Protein AF-A0A1M7RPM9-F1 (afdb_monomer_lite)

Structure (mmCIF, N/CA/C/O backbone):
data_AF-A0A1M7RPM9-F1
#
_entry.id   AF-A0A1M7RPM9-F1
#
loop_
_atom_site.group_PDB
_atom_site.id
_atom_site.type_symbol
_atom_site.label_atom_id
_atom_site.label_alt_id
_atom_site.label_comp_id
_atom_site.label_asym_id
_atom_site.label_entity_id
_atom_site.label_seq_id
_atom_site.pdbx_PDB_ins_code
_atom_site.Cartn_x
_atom_site.Cartn_y
_atom_site.Cartn_z
_atom_site.occupancy
_atom_site.B_iso_or_equiv
_atom_site.auth_seq_id
_atom_site.auth_comp_id
_atom_site.auth_asym_id
_atom_site.auth_atom_id
_atom_site.pdbx_PDB_model_num
ATOM 1 N N . MET A 1 1 ? -49.063 -13.759 -31.927 1.00 42.25 1 MET A N 1
ATOM 2 C CA . MET A 1 1 ? -47.905 -12.853 -31.794 1.00 42.25 1 MET A CA 1
ATOM 3 C C . MET A 1 1 ? -47.330 -13.078 -30.408 1.00 42.25 1 MET A C 1
ATOM 5 O O . MET A 1 1 ? -48.078 -12.960 -29.448 1.00 42.25 1 MET A O 1
ATOM 9 N N . ALA A 1 2 ? -46.091 -13.557 -30.322 1.00 38.72 2 ALA A N 1
ATOM 10 C CA . ALA A 1 2 ? -45.446 -13.922 -29.064 1.00 38.72 2 ALA A CA 1
ATOM 11 C C . ALA A 1 2 ? -44.760 -12.694 -28.452 1.00 38.72 2 ALA A C 1
ATOM 13 O O . ALA A 1 2 ? -44.023 -11.999 -29.149 1.00 38.72 2 ALA A O 1
ATOM 14 N N . SER A 1 3 ? -45.014 -12.438 -27.169 1.00 40.03 3 SER A N 1
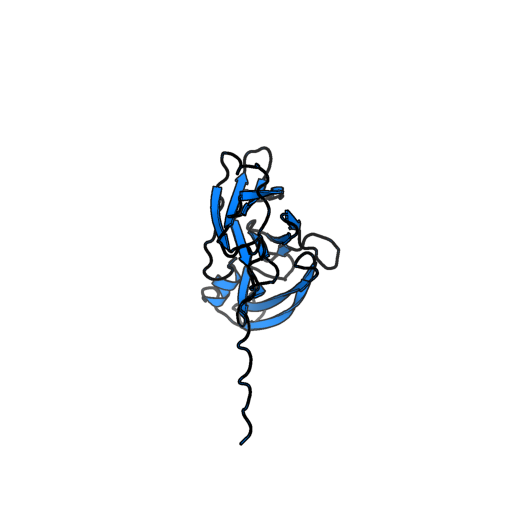ATOM 15 C CA . SER A 1 3 ? -44.344 -11.399 -26.388 1.00 40.03 3 SER A CA 1
ATOM 16 C C . SER A 1 3 ? -42.999 -11.922 -25.887 1.00 40.03 3 SER A C 1
ATOM 18 O O . SER A 1 3 ? -42.942 -12.894 -25.137 1.00 40.03 3 SER A O 1
ATOM 20 N N . THR A 1 4 ? -41.917 -11.279 -26.308 1.00 42.41 4 THR A N 1
ATOM 21 C CA . THR A 1 4 ? -40.554 -11.514 -25.821 1.00 42.41 4 THR A CA 1
ATOM 22 C C . THR A 1 4 ? -40.371 -10.859 -24.444 1.00 42.41 4 THR A C 1
ATOM 24 O O . THR A 1 4 ? -40.731 -9.689 -24.302 1.00 42.41 4 THR A O 1
ATOM 27 N N . PRO A 1 5 ? -39.789 -11.532 -23.434 1.00 44.50 5 PRO A N 1
ATOM 28 C CA . PRO A 1 5 ? -39.316 -10.861 -22.231 1.00 44.50 5 PRO A CA 1
ATOM 29 C C . PRO A 1 5 ? -37.908 -10.304 -22.490 1.00 44.50 5 PRO A C 1
ATOM 31 O O . PRO A 1 5 ? -36.977 -11.052 -22.792 1.00 44.50 5 PRO A O 1
ATOM 34 N N . THR A 1 6 ? -37.751 -8.983 -22.406 1.00 44.00 6 THR A N 1
ATOM 35 C CA . THR A 1 6 ? -36.445 -8.316 -22.501 1.00 44.00 6 THR A CA 1
ATOM 36 C C . THR A 1 6 ? -35.675 -8.506 -21.195 1.00 44.00 6 THR A C 1
ATOM 38 O O . THR A 1 6 ? -36.226 -8.340 -20.107 1.00 44.00 6 THR A O 1
ATOM 41 N N . GLY A 1 7 ? -34.415 -8.920 -21.339 1.00 34.78 7 GLY A N 1
ATOM 42 C CA . GLY A 1 7 ? -33.534 -9.405 -20.284 1.00 34.78 7 GLY A CA 1
ATOM 43 C C . GLY A 1 7 ? -33.215 -8.410 -19.169 1.00 34.78 7 GLY A C 1
ATOM 44 O O . GLY A 1 7 ? -33.216 -7.196 -19.358 1.00 34.78 7 GLY A O 1
ATOM 45 N N . GLY A 1 8 ? -32.915 -8.983 -18.002 1.00 34.44 8 GLY A N 1
ATOM 46 C CA . GLY A 1 8 ? -32.446 -8.272 -16.822 1.00 34.44 8 GLY A CA 1
ATOM 47 C C . GLY A 1 8 ? -31.082 -7.631 -17.057 1.00 34.44 8 GLY A C 1
ATOM 48 O O . GLY A 1 8 ? -30.098 -8.306 -17.360 1.00 34.44 8 GLY A O 1
ATOM 49 N N . GLU A 1 9 ? -31.053 -6.316 -16.895 1.00 40.31 9 GLU A N 1
ATOM 50 C CA . GLU A 1 9 ? -29.854 -5.496 -16.805 1.00 40.31 9 GLU A CA 1
ATOM 51 C C . GLU A 1 9 ? -29.066 -5.889 -15.544 1.00 40.31 9 GLU A C 1
ATOM 53 O O . GLU A 1 9 ? -29.638 -6.058 -14.464 1.00 40.31 9 GLU A O 1
ATOM 58 N N . GLY A 1 10 ? -27.757 -6.104 -15.692 1.00 35.25 10 GLY A N 1
ATOM 59 C CA . GLY A 1 10 ? -26.878 -6.573 -14.624 1.00 35.25 10 GLY A CA 1
ATOM 60 C C . GLY A 1 10 ? -26.923 -5.655 -13.404 1.00 35.25 10 GLY A C 1
ATOM 61 O O . GLY A 1 10 ? -26.500 -4.502 -13.472 1.00 35.25 10 GLY A O 1
ATOM 62 N N . GLY A 1 11 ? -27.419 -6.186 -12.285 1.00 30.84 11 GLY A N 1
ATOM 63 C CA . GLY A 1 11 ? -27.447 -5.481 -11.009 1.00 30.84 11 GLY A CA 1
ATOM 64 C C . GLY A 1 11 ? -26.049 -5.012 -10.614 1.00 30.84 11 GLY A C 1
ATOM 65 O O . GLY A 1 11 ? -25.089 -5.786 -10.633 1.00 30.84 11 GLY A O 1
ATOM 66 N N . GLN A 1 12 ? -25.935 -3.731 -10.265 1.00 44.12 12 GLN A N 1
ATOM 67 C CA . GLN A 1 12 ? -24.720 -3.185 -9.670 1.00 44.12 12 GLN A CA 1
ATOM 68 C C . GLN A 1 12 ? -24.359 -4.009 -8.418 1.00 44.12 12 GLN A C 1
ATOM 70 O O . GLN A 1 12 ? -25.263 -4.354 -7.652 1.00 44.12 12 GLN A O 1
ATOM 75 N N . PRO A 1 13 ? -23.071 -4.327 -8.186 1.00 44.31 13 PRO A N 1
ATOM 76 C CA . PRO A 1 13 ? -22.643 -5.006 -6.968 1.00 44.31 13 PRO A CA 1
ATOM 77 C C . PRO A 1 13 ? -23.164 -4.246 -5.744 1.00 44.31 13 PRO A C 1
ATOM 79 O O . PRO A 1 13 ? -22.891 -3.052 -5.607 1.00 44.31 13 PRO A O 1
ATOM 82 N N . GLN A 1 14 ? -23.952 -4.909 -4.894 1.00 45.78 14 GLN A N 1
ATOM 83 C CA . GLN A 1 14 ? -24.480 -4.290 -3.680 1.00 45.78 14 GLN A CA 1
ATOM 84 C C . GLN A 1 14 ? -23.326 -3.908 -2.750 1.00 45.78 14 GLN A C 1
ATOM 86 O O . GLN A 1 14 ? -22.407 -4.702 -2.539 1.00 45.78 14 GLN A O 1
ATOM 91 N N . ALA A 1 15 ? -23.401 -2.700 -2.189 1.00 58.31 15 ALA A N 1
ATOM 92 C CA . ALA A 1 15 ? -22.598 -2.331 -1.033 1.00 58.31 15 ALA A CA 1
ATOM 93 C C . ALA A 1 15 ? -22.843 -3.360 0.084 1.00 58.31 15 ALA A C 1
ATOM 95 O O . ALA A 1 15 ? -23.986 -3.752 0.338 1.00 58.31 15 ALA A O 1
ATOM 96 N N . GLY A 1 16 ? -21.768 -3.827 0.712 1.00 65.56 16 GLY A N 1
ATOM 97 C CA . GLY A 1 16 ? -21.853 -4.576 1.955 1.00 65.56 16 GLY A CA 1
ATOM 98 C C . GLY A 1 16 ? -22.374 -3.686 3.086 1.00 65.56 16 GLY A C 1
ATOM 99 O O . GLY A 1 16 ? -22.476 -2.470 2.957 1.00 65.56 16 GLY A O 1
ATOM 100 N N . ASN A 1 17 ? -22.674 -4.287 4.236 1.00 81.44 17 ASN A N 1
ATOM 101 C CA . ASN A 1 17 ? -23.121 -3.537 5.418 1.00 81.44 17 ASN A CA 1
ATOM 102 C C . ASN A 1 17 ? -21.988 -2.740 6.105 1.00 81.44 17 ASN A C 1
ATOM 104 O O . ASN A 1 17 ? -22.220 -2.150 7.161 1.00 81.44 17 ASN A O 1
ATOM 108 N N . GLY A 1 18 ? -20.776 -2.755 5.542 1.00 88.88 18 GLY A N 1
ATOM 109 C CA . GLY A 1 18 ? -19.574 -2.219 6.167 1.00 88.88 18 GLY A CA 1
ATOM 110 C C . GLY A 1 18 ? -19.189 -2.939 7.459 1.00 88.88 18 GLY A C 1
ATOM 111 O O . GLY A 1 18 ? -19.783 -3.941 7.873 1.00 88.88 18 GLY A O 1
ATOM 112 N N . CYS A 1 19 ? -18.177 -2.400 8.123 1.00 94.75 19 CYS A N 1
ATOM 113 C CA . CYS A 1 19 ? -17.716 -2.863 9.420 1.00 94.75 19 CYS A CA 1
ATOM 114 C C . CYS A 1 19 ? -18.501 -2.195 10.555 1.00 94.75 19 CYS A C 1
ATOM 116 O O . CYS A 1 19 ? -18.559 -0.970 10.604 1.00 94.75 19 CYS A O 1
ATOM 118 N N . PRO A 1 20 ? -19.077 -2.932 11.521 1.00 94.75 20 PRO A N 1
ATOM 119 C CA . PRO A 1 20 ? -19.794 -2.310 12.631 1.00 94.75 20 PRO A CA 1
ATOM 120 C C . PRO A 1 20 ? -18.894 -1.391 13.467 1.00 94.75 20 PRO A C 1
ATOM 122 O O . PRO A 1 20 ? -17.761 -1.753 13.799 1.00 94.75 20 PRO A O 1
ATOM 125 N N . ALA A 1 21 ? -19.415 -0.226 13.861 1.00 95.88 21 ALA A N 1
ATOM 126 C CA . ALA A 1 21 ? -18.710 0.684 14.757 1.00 95.88 21 ALA A CA 1
ATOM 127 C C . ALA A 1 21 ? -18.291 -0.027 16.053 1.00 95.88 21 ALA A C 1
ATOM 129 O O . ALA A 1 21 ? -19.083 -0.734 16.675 1.00 95.88 21 ALA A O 1
ATOM 130 N N . ASN A 1 22 ? -17.048 0.193 16.484 1.00 95.75 22 ASN A N 1
ATOM 131 C CA . ASN A 1 22 ? -16.459 -0.516 17.626 1.00 95.75 22 ASN A CA 1
ATOM 132 C C . ASN A 1 22 ? -16.014 0.412 18.770 1.00 95.75 22 ASN A C 1
ATOM 134 O O . ASN A 1 22 ? -15.345 -0.030 19.701 1.00 95.75 22 ASN A O 1
ATOM 138 N N . GLY A 1 23 ? -16.343 1.706 18.696 1.00 95.19 23 GLY A N 1
ATOM 139 C CA . GLY A 1 23 ? -15.997 2.711 19.710 1.00 95.19 23 GLY A CA 1
ATOM 140 C C . GLY A 1 23 ? -14.507 3.076 19.783 1.00 95.19 23 GLY A C 1
ATOM 141 O O . GLY A 1 23 ? -14.136 3.984 20.531 1.00 95.19 23 GLY A O 1
ATOM 142 N N . VAL A 1 24 ? -13.646 2.418 19.000 1.00 97.19 24 VAL A N 1
ATOM 143 C CA . VAL A 1 24 ? -12.214 2.717 18.938 1.00 97.19 24 VAL A CA 1
ATOM 144 C C . VAL A 1 24 ? -12.007 3.983 18.111 1.00 97.19 24 VAL A C 1
ATOM 146 O O . VAL A 1 24 ? -12.467 4.089 16.975 1.00 97.19 24 VAL A O 1
ATOM 149 N N . LYS A 1 25 ? -11.291 4.954 18.681 1.00 96.50 25 LYS A N 1
ATOM 150 C CA . LYS A 1 25 ? -10.944 6.212 18.010 1.00 96.50 25 LYS A CA 1
ATOM 151 C C . LYS A 1 25 ? -9.577 6.115 17.338 1.00 96.50 25 LYS A C 1
ATOM 153 O O .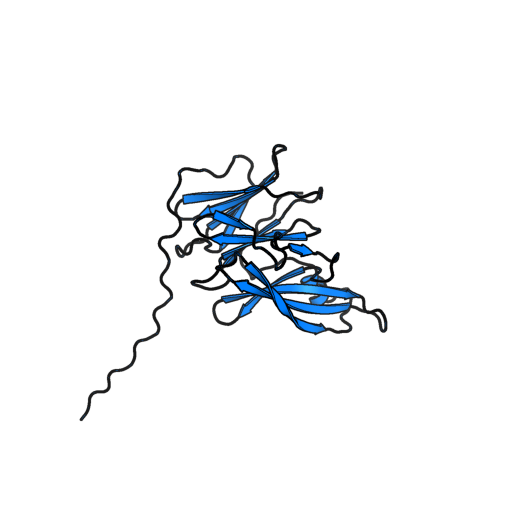 LYS A 1 25 ? -8.711 5.358 17.782 1.00 96.50 25 LYS A O 1
ATOM 158 N N . ILE A 1 26 ? -9.363 6.941 16.314 1.00 96.12 26 ILE A N 1
ATOM 159 C CA . ILE A 1 26 ? -8.022 7.189 15.777 1.00 96.12 26 ILE A CA 1
ATOM 160 C C . ILE A 1 26 ? -7.136 7.713 16.923 1.00 96.12 26 ILE A C 1
ATOM 162 O O . ILE A 1 26 ? -7.543 8.658 17.608 1.00 96.12 26 ILE A O 1
ATOM 166 N N . PRO A 1 27 ? -5.951 7.122 17.166 1.00 95.00 27 PRO A N 1
ATOM 167 C CA . PRO A 1 27 ? -5.051 7.589 18.214 1.00 95.00 27 PRO A CA 1
ATOM 168 C C . PRO A 1 27 ? -4.637 9.052 18.019 1.00 95.00 27 PRO A C 1
ATOM 170 O O . PRO A 1 27 ? -4.380 9.493 16.897 1.00 95.00 27 PRO A O 1
ATOM 173 N N . ALA A 1 28 ? -4.504 9.792 19.121 1.00 93.69 28 ALA A N 1
ATOM 174 C CA . ALA A 1 28 ? -3.961 11.145 19.082 1.00 93.69 28 ALA A CA 1
ATOM 175 C C . ALA A 1 28 ? -2.548 11.150 18.467 1.00 93.69 28 ALA A C 1
ATOM 177 O O . ALA A 1 28 ? -1.738 10.261 18.733 1.00 93.69 28 ALA A O 1
ATOM 178 N N . GLY A 1 29 ? -2.265 12.149 17.627 1.00 91.62 29 GLY A N 1
ATOM 179 C CA . GLY A 1 29 ? -0.992 12.264 16.908 1.00 91.62 29 GLY A CA 1
ATOM 180 C C . GLY A 1 29 ? -0.881 11.402 15.645 1.00 91.62 29 GLY A C 1
ATOM 181 O O . GLY A 1 29 ? 0.115 11.517 14.932 1.00 91.62 29 GLY A O 1
ATOM 182 N N . ALA A 1 30 ? -1.882 10.574 15.325 1.00 94.44 30 ALA A N 1
ATOM 183 C CA . ALA A 1 30 ? -1.916 9.879 14.045 1.00 94.44 30 ALA A CA 1
ATOM 184 C C . ALA A 1 30 ? -2.169 10.871 12.902 1.00 94.44 30 ALA A C 1
ATOM 186 O O . ALA A 1 30 ? -3.026 11.753 12.990 1.00 94.44 30 ALA A O 1
ATOM 187 N N . ARG A 1 31 ? -1.442 10.700 11.799 1.00 92.19 31 ARG A N 1
ATOM 188 C CA . ARG A 1 31 ? -1.712 11.422 10.553 1.00 92.19 31 ARG A CA 1
ATOM 189 C C . ARG A 1 31 ? -2.746 10.662 9.766 1.00 92.19 31 ARG A C 1
ATOM 191 O O . ARG A 1 31 ? -2.630 9.447 9.640 1.00 92.19 31 ARG A O 1
ATOM 198 N N . THR A 1 32 ? -3.719 11.375 9.228 1.00 94.44 32 THR A N 1
ATOM 199 C CA . THR A 1 32 ? -4.867 10.790 8.547 1.00 94.44 32 THR A CA 1
ATOM 200 C C . THR A 1 32 ? -4.934 11.257 7.103 1.00 94.44 32 THR A C 1
ATOM 202 O O . THR A 1 32 ? -4.372 12.285 6.721 1.00 94.44 32 THR A O 1
ATOM 205 N N . GLY A 1 33 ? -5.679 10.516 6.300 1.00 91.19 33 GLY A N 1
ATOM 206 C CA . GLY A 1 33 ? -6.236 11.026 5.062 1.00 91.19 33 GLY A CA 1
ATOM 207 C C . GLY A 1 33 ? -7.242 10.051 4.473 1.00 91.19 33 GLY A C 1
ATOM 208 O O . GLY A 1 33 ? -7.418 8.933 4.960 1.00 91.19 33 GLY A O 1
ATOM 209 N N . LYS A 1 34 ? -7.949 10.516 3.446 1.00 91.25 34 LYS A N 1
ATOM 210 C CA . LYS A 1 34 ? -8.979 9.719 2.782 1.00 91.25 34 LYS A CA 1
ATOM 211 C C . LYS A 1 34 ? -8.340 8.564 2.015 1.00 91.25 34 LYS A C 1
ATOM 213 O O . LYS A 1 34 ? -7.251 8.713 1.469 1.00 91.25 34 LYS A O 1
ATOM 218 N N . THR A 1 35 ? -9.044 7.447 1.949 1.00 91.06 35 THR A N 1
ATOM 219 C CA . THR A 1 35 ? -8.680 6.261 1.170 1.00 91.06 35 THR A CA 1
ATOM 220 C C . THR A 1 35 ? -9.911 5.753 0.409 1.00 91.06 35 THR A C 1
ATOM 222 O O . THR A 1 35 ? -10.993 6.326 0.524 1.00 91.06 35 THR A O 1
ATOM 225 N N . ALA A 1 36 ? -9.752 4.715 -0.413 1.00 90.81 36 ALA A N 1
ATOM 226 C CA . ALA A 1 36 ? -10.880 3.991 -0.993 1.00 90.81 36 ALA A CA 1
ATOM 227 C C . ALA A 1 36 ? -11.833 3.442 0.091 1.00 90.81 36 ALA A C 1
ATOM 229 O O . ALA A 1 36 ? -11.490 3.401 1.266 1.00 90.81 36 ALA A O 1
ATOM 230 N N . ASP A 1 37 ? -13.017 3.017 -0.333 1.00 91.62 37 ASP A N 1
ATOM 231 C CA . ASP A 1 37 ? -13.946 2.197 0.452 1.00 91.62 37 ASP A CA 1
ATOM 232 C C . ASP A 1 37 ? -13.328 0.802 0.677 1.00 91.62 37 ASP A C 1
ATOM 234 O O . ASP A 1 37 ? -13.214 0.028 -0.282 1.00 91.62 37 ASP A O 1
ATOM 238 N N . LEU A 1 38 ? -12.840 0.526 1.891 1.00 92.56 38 LEU A N 1
ATOM 239 C CA . LEU A 1 38 ? -12.115 -0.696 2.251 1.00 92.56 38 LEU A CA 1
ATOM 240 C C . LEU A 1 38 ? -12.995 -1.728 2.969 1.00 92.56 38 LEU A C 1
ATOM 242 O O . LEU A 1 38 ? -12.575 -2.880 3.067 1.00 92.56 38 LEU A O 1
ATOM 246 N N . ASP A 1 39 ? -14.179 -1.353 3.457 1.00 92.06 39 ASP A N 1
ATOM 247 C CA . ASP A 1 39 ? -15.134 -2.267 4.102 1.00 92.06 39 ASP A CA 1
ATOM 248 C C . ASP A 1 39 ? -16.405 -2.543 3.280 1.00 92.06 39 ASP A C 1
ATOM 250 O O . ASP A 1 39 ? -17.272 -3.312 3.703 1.00 92.06 39 ASP A O 1
ATOM 254 N N . LEU A 1 40 ? -16.448 -2.007 2.061 1.00 89.25 40 LEU A N 1
ATOM 255 C CA . LEU A 1 40 ? -17.485 -2.202 1.055 1.00 89.25 40 LEU A CA 1
ATOM 256 C C . LEU A 1 40 ? -18.823 -1.534 1.398 1.00 89.25 40 LEU A C 1
ATOM 258 O O . LEU A 1 40 ? -19.826 -1.900 0.788 1.00 89.25 40 LEU A O 1
ATOM 262 N N . ASP A 1 41 ? -18.866 -0.549 2.301 1.00 91.06 41 ASP A N 1
ATOM 263 C CA . ASP A 1 41 ? -20.088 0.209 2.626 1.00 91.06 41 ASP A CA 1
ATOM 264 C C . ASP A 1 41 ? -20.481 1.248 1.548 1.00 91.06 41 ASP A C 1
ATOM 266 O O . ASP A 1 41 ? -21.525 1.903 1.630 1.00 91.06 41 ASP A O 1
ATOM 270 N N . GLY A 1 42 ? -19.655 1.392 0.507 1.00 90.06 42 GLY A N 1
ATOM 271 C CA . GLY A 1 42 ? -19.855 2.330 -0.594 1.00 90.06 42 GLY A CA 1
ATOM 272 C C . GLY A 1 42 ? -19.346 3.746 -0.316 1.00 90.06 42 GLY A C 1
ATOM 273 O O . GLY A 1 42 ? -19.534 4.630 -1.160 1.00 90.06 42 GLY A O 1
ATOM 274 N N . ARG A 1 43 ? -18.694 3.994 0.824 1.00 91.81 43 ARG A N 1
ATOM 275 C CA . ARG A 1 43 ? -18.167 5.299 1.228 1.00 91.81 43 ARG A CA 1
ATOM 276 C C . ARG A 1 43 ? -16.645 5.249 1.413 1.00 91.81 43 ARG A C 1
ATOM 278 O O . ARG A 1 43 ? -16.091 4.250 1.839 1.00 91.81 43 ARG A O 1
ATOM 285 N N . PRO A 1 44 ? -15.924 6.334 1.080 1.00 91.75 44 PRO A N 1
ATOM 286 C CA . PRO A 1 44 ? -14.485 6.399 1.322 1.00 91.75 44 PRO A CA 1
ATOM 287 C C . PRO A 1 44 ? -14.141 6.322 2.814 1.00 91.75 44 PRO A C 1
ATOM 289 O O . PRO A 1 44 ? -14.710 7.070 3.614 1.00 91.75 44 PRO A O 1
ATOM 292 N N . ASP A 1 45 ? -13.131 5.523 3.154 1.00 94.94 45 ASP A N 1
ATOM 293 C CA . ASP A 1 45 ? -12.637 5.399 4.524 1.00 94.94 45 ASP A CA 1
ATOM 294 C C . ASP A 1 45 ? -11.521 6.404 4.843 1.00 94.94 45 ASP A C 1
ATOM 296 O O . ASP A 1 45 ? -11.060 7.190 4.005 1.00 94.94 45 ASP A O 1
ATOM 300 N N . THR A 1 46 ? -11.045 6.363 6.087 1.00 96.00 46 THR A N 1
ATOM 301 C CA . THR A 1 46 ? -9.853 7.083 6.541 1.00 96.00 46 THR A CA 1
ATOM 302 C C . THR A 1 46 ? -8.717 6.104 6.811 1.00 96.00 46 THR A C 1
ATOM 304 O O . THR A 1 46 ? -8.856 5.202 7.629 1.00 96.00 46 THR A O 1
ATOM 307 N N . ILE A 1 47 ? -7.558 6.310 6.187 1.00 96.56 47 ILE A N 1
ATOM 308 C CA . ILE A 1 47 ? -6.318 5.599 6.521 1.00 96.56 47 ILE A CA 1
ATOM 309 C C . ILE A 1 47 ? -5.424 6.508 7.361 1.00 96.56 47 ILE A C 1
ATOM 311 O O . ILE A 1 47 ? -5.423 7.731 7.193 1.00 96.56 47 ILE A O 1
ATOM 315 N N . TRP A 1 48 ? -4.664 5.923 8.282 1.00 96.62 48 TRP A N 1
ATOM 316 C CA . TRP A 1 48 ? -3.796 6.682 9.166 1.00 96.62 48 TRP A CA 1
ATOM 317 C C . TRP A 1 48 ? -2.496 5.968 9.522 1.00 96.62 48 TRP A C 1
ATOM 319 O O . TRP A 1 48 ? -2.404 4.739 9.532 1.00 96.62 48 TRP A O 1
ATOM 329 N N . LEU A 1 49 ? -1.483 6.775 9.832 1.00 95.25 49 LEU A N 1
ATOM 330 C CA . LEU A 1 49 ? -0.175 6.343 10.308 1.00 95.25 49 LEU A CA 1
ATOM 331 C C . LEU A 1 49 ? 0.122 6.999 11.653 1.00 95.25 49 LEU A C 1
ATOM 333 O O . LEU A 1 49 ? -0.060 8.205 11.821 1.00 95.25 49 LEU A O 1
ATOM 337 N N . LEU A 1 50 ? 0.611 6.205 12.597 1.00 93.56 50 LEU A N 1
ATOM 338 C CA . LEU A 1 50 ? 1.079 6.667 13.896 1.00 93.56 50 LEU A CA 1
ATOM 339 C C . LEU A 1 50 ? 2.538 6.257 14.074 1.00 93.56 50 LEU A C 1
ATOM 341 O O . LEU A 1 50 ? 2.868 5.080 13.931 1.00 93.56 50 LEU A O 1
ATOM 345 N N . ASP A 1 51 ? 3.376 7.222 14.433 1.00 90.00 51 ASP A N 1
ATOM 346 C CA . ASP A 1 51 ? 4.733 7.009 14.929 1.00 90.00 51 ASP A CA 1
ATOM 347 C C . ASP A 1 51 ? 4.877 7.832 16.214 1.00 90.00 51 ASP A C 1
ATOM 349 O O . ASP A 1 51 ? 4.809 9.059 16.173 1.00 90.00 51 ASP A O 1
ATOM 353 N N . ASN A 1 52 ? 4.949 7.165 17.367 1.00 82.75 52 ASN A N 1
ATOM 354 C CA . ASN A 1 52 ? 4.898 7.828 18.675 1.00 82.75 52 ASN A CA 1
ATOM 355 C C . ASN A 1 52 ? 5.929 7.283 19.678 1.00 82.75 52 ASN A C 1
ATOM 357 O O . ASN A 1 52 ? 5.677 7.274 20.882 1.00 82.75 52 ASN A O 1
ATOM 361 N N . GLY A 1 53 ? 7.063 6.763 19.197 1.00 75.38 53 GLY A N 1
ATOM 362 C CA . GLY A 1 53 ? 8.136 6.201 20.034 1.00 75.38 53 GLY A CA 1
ATOM 363 C C . GLY A 1 53 ? 7.803 4.852 20.692 1.00 75.38 53 GLY A C 1
ATOM 364 O O . GLY A 1 53 ? 8.688 4.016 20.840 1.00 75.38 53 GLY A O 1
ATOM 365 N N . SER A 1 54 ? 6.529 4.585 21.007 1.00 74.81 54 SER A N 1
ATOM 366 C CA . SER A 1 54 ? 6.045 3.278 21.486 1.00 74.81 54 SER A CA 1
ATOM 367 C C . SER A 1 54 ? 5.897 2.239 20.366 1.00 74.81 54 SER A C 1
ATOM 369 O O . SER A 1 54 ? 5.767 1.042 20.619 1.00 74.81 54 SER A O 1
ATOM 371 N N . GLY A 1 55 ? 5.926 2.695 19.114 1.00 83.19 55 GLY A N 1
ATOM 372 C CA . GLY A 1 55 ? 5.883 1.857 17.928 1.00 83.19 55 GLY A CA 1
ATOM 373 C C . GLY A 1 55 ? 5.282 2.585 16.733 1.00 83.19 55 GLY A C 1
ATOM 374 O O . GLY A 1 55 ? 4.772 3.700 16.839 1.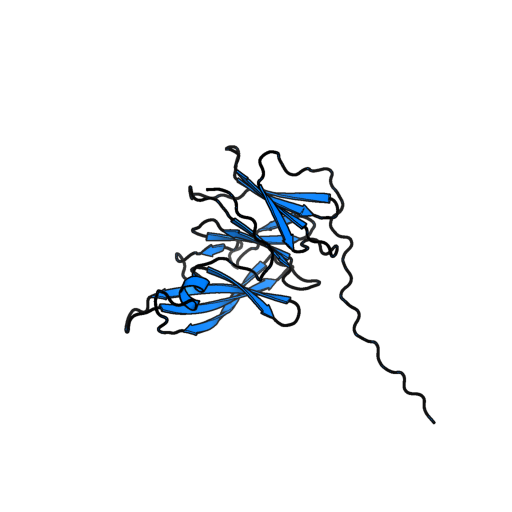00 83.19 55 GLY A O 1
ATOM 375 N N . ARG A 1 56 ? 5.328 1.911 15.584 1.00 91.88 56 ARG A N 1
ATOM 376 C CA . ARG A 1 56 ? 4.757 2.391 14.327 1.00 91.88 56 ARG A CA 1
ATOM 377 C C . ARG A 1 56 ? 3.511 1.587 13.982 1.00 91.88 56 ARG A C 1
ATOM 379 O O . ARG A 1 56 ? 3.538 0.355 14.040 1.00 91.88 56 ARG A O 1
ATOM 386 N N . ARG A 1 57 ? 2.411 2.267 13.654 1.00 95.38 57 ARG A N 1
ATOM 387 C CA . ARG A 1 57 ? 1.122 1.638 13.325 1.00 95.38 57 ARG A CA 1
ATOM 388 C C . ARG A 1 57 ? 0.537 2.203 12.047 1.00 95.38 57 ARG A C 1
ATOM 390 O O . ARG A 1 57 ? 0.576 3.408 11.826 1.00 95.38 57 ARG A O 1
ATOM 397 N N . VAL A 1 58 ? -0.048 1.316 11.255 1.00 97.00 58 VAL A N 1
ATOM 398 C CA . VAL A 1 58 ? -0.979 1.664 10.182 1.00 97.00 58 VAL A CA 1
ATOM 399 C C . VAL A 1 58 ? -2.376 1.287 10.642 1.00 97.00 58 VAL A C 1
ATOM 401 O O . VAL A 1 58 ? -2.559 0.245 11.281 1.00 97.00 58 VAL A O 1
ATOM 404 N N . GLY A 1 59 ? -3.360 2.120 10.346 1.00 97.50 59 GLY A N 1
ATOM 405 C CA . GLY A 1 59 ? -4.742 1.809 10.654 1.00 97.50 59 GLY A CA 1
ATOM 406 C C . GLY A 1 59 ? -5.724 2.386 9.663 1.00 97.50 59 GLY A C 1
ATOM 407 O O . GLY A 1 59 ? -5.386 3.220 8.826 1.00 97.50 59 GLY A O 1
ATOM 408 N N . VAL A 1 60 ? -6.943 1.882 9.778 1.00 97.75 60 VAL A N 1
ATOM 409 C CA . VAL A 1 60 ? -8.105 2.281 9.000 1.00 97.75 60 VAL A CA 1
ATOM 410 C C . VAL A 1 60 ? -9.216 2.610 9.987 1.00 97.75 60 VAL A C 1
ATOM 412 O O . VAL A 1 60 ? -9.376 1.926 11.002 1.00 97.75 60 VAL A O 1
ATOM 415 N N . THR A 1 61 ? -9.946 3.676 9.698 1.00 97.81 61 THR A N 1
ATOM 416 C CA . THR A 1 61 ? -11.225 4.003 10.317 1.00 97.81 61 THR A CA 1
ATOM 417 C C . THR A 1 61 ? -12.259 4.069 9.212 1.00 97.81 61 THR A C 1
ATOM 419 O O . THR A 1 61 ? -12.140 4.913 8.320 1.00 97.81 61 THR A O 1
ATOM 422 N N . THR A 1 62 ? -13.229 3.163 9.258 1.00 96.88 62 THR A N 1
ATOM 423 C CA . THR A 1 62 ? -14.251 3.059 8.223 1.00 96.88 62 THR A CA 1
ATOM 424 C C . THR A 1 62 ? -15.290 4.162 8.354 1.00 96.88 62 THR A C 1
ATOM 426 O O . THR A 1 62 ? -15.469 4.734 9.437 1.00 96.88 62 THR A O 1
ATOM 429 N N . ALA A 1 63 ? -15.991 4.475 7.267 1.00 95.50 63 ALA A N 1
ATOM 430 C CA . ALA A 1 63 ? -17.065 5.467 7.277 1.00 95.50 63 ALA A CA 1
ATOM 431 C C . ALA A 1 63 ? -18.226 5.079 8.215 1.00 95.50 63 ALA A C 1
ATOM 433 O O . ALA A 1 63 ? -18.875 5.954 8.798 1.00 95.50 63 ALA A O 1
ATOM 434 N N . THR A 1 64 ? -18.440 3.780 8.427 1.00 95.00 64 THR A N 1
ATOM 435 C CA . THR A 1 64 ? -19.364 3.221 9.425 1.00 95.00 64 THR A CA 1
ATOM 436 C C . THR A 1 64 ? -18.883 3.368 10.875 1.00 95.00 64 THR A C 1
ATOM 438 O O . THR A 1 64 ? -19.675 3.188 11.800 1.00 95.00 64 THR A O 1
ATOM 441 N N . GLY A 1 65 ? -17.612 3.721 11.105 1.00 95.06 65 GLY A N 1
ATOM 442 C CA . GLY A 1 65 ? -17.052 4.028 12.424 1.00 95.06 65 GLY A CA 1
ATOM 443 C C . GLY A 1 65 ? -16.261 2.900 13.092 1.00 95.06 65 GLY A C 1
ATOM 444 O O . GLY A 1 65 ? -15.980 2.990 14.291 1.00 95.06 65 GLY A O 1
ATOM 445 N N . ALA A 1 66 ? -15.891 1.837 12.373 1.00 97.62 66 ALA A N 1
ATOM 446 C CA . ALA A 1 66 ? -14.979 0.825 12.899 1.00 97.62 66 ALA A CA 1
ATOM 447 C C . ALA A 1 66 ? -13.528 1.301 12.762 1.00 97.62 66 ALA A C 1
ATOM 449 O O . ALA A 1 66 ? -13.114 1.714 11.685 1.00 97.62 66 ALA A O 1
ATOM 450 N N . THR A 1 67 ? -12.724 1.207 13.824 1.00 98.25 67 THR A N 1
ATOM 451 C CA . THR A 1 67 ? -11.278 1.484 13.742 1.00 98.25 67 THR A CA 1
ATOM 452 C C . THR A 1 67 ? -10.466 0.234 14.050 1.00 98.25 67 THR A C 1
ATOM 454 O O . THR A 1 67 ? -10.642 -0.387 15.100 1.00 98.25 67 THR A O 1
ATOM 457 N N . PHE A 1 68 ? -9.522 -0.106 13.175 1.00 97.94 68 PHE A N 1
ATOM 458 C CA . PHE A 1 68 ? -8.588 -1.218 13.357 1.00 97.94 68 PHE A CA 1
ATOM 459 C C . PHE A 1 68 ? -7.189 -0.854 12.853 1.00 97.94 68 PHE A C 1
ATOM 461 O O . PHE A 1 68 ? -7.000 0.043 12.036 1.00 97.94 68 PHE A O 1
ATOM 468 N N . SER A 1 69 ? -6.162 -1.508 13.398 1.00 97.56 69 SER A N 1
ATOM 469 C CA . SER A 1 69 ? -4.768 -1.186 13.072 1.00 97.56 69 SER A CA 1
ATOM 470 C C . SER A 1 69 ? -3.809 -2.348 13.291 1.00 97.56 69 SER A C 1
ATOM 472 O O . SER A 1 69 ? -4.103 -3.314 14.002 1.00 97.56 69 SER A O 1
ATOM 474 N N . ARG A 1 70 ? -2.622 -2.228 12.695 1.00 96.88 70 ARG A N 1
ATOM 475 C CA . ARG A 1 70 ? -1.500 -3.146 12.877 1.00 96.88 70 ARG A CA 1
ATOM 476 C C . ARG A 1 70 ? -0.220 -2.394 13.170 1.00 96.88 70 ARG A C 1
ATOM 478 O O . ARG A 1 70 ? 0.041 -1.333 12.610 1.00 96.88 70 ARG A O 1
ATOM 485 N N . ILE A 1 71 ? 0.581 -2.988 14.047 1.00 94.88 71 ILE A N 1
ATOM 486 C CA . ILE A 1 71 ? 1.968 -2.585 14.248 1.00 94.88 71 ILE A CA 1
ATOM 487 C C . ILE A 1 71 ? 2.769 -3.070 13.040 1.00 94.88 71 ILE A C 1
ATOM 489 O O . ILE A 1 71 ? 2.581 -4.199 12.582 1.00 94.88 71 ILE A O 1
ATOM 493 N N . TYR A 1 72 ? 3.676 -2.233 12.552 1.00 92.31 72 TYR A N 1
ATOM 494 C CA . TYR A 1 72 ? 4.675 -2.620 11.565 1.00 92.31 72 TYR A CA 1
ATOM 495 C C . TYR A 1 72 ? 6.071 -2.227 12.042 1.00 92.31 72 TYR A C 1
ATOM 497 O O . TYR A 1 72 ? 6.249 -1.304 12.837 1.00 92.31 72 TYR A O 1
ATOM 505 N N . ARG A 1 73 ? 7.086 -2.941 11.551 1.00 87.50 73 ARG A N 1
ATOM 506 C CA . ARG A 1 73 ? 8.489 -2.597 11.792 1.00 87.50 73 ARG A CA 1
ATOM 507 C C . ARG A 1 73 ? 9.012 -1.834 10.589 1.00 87.50 73 ARG A C 1
ATOM 509 O O . ARG A 1 73 ? 8.956 -2.340 9.475 1.00 87.50 73 ARG A O 1
ATOM 516 N N . ASN A 1 74 ? 9.540 -0.641 10.823 1.00 81.50 74 ASN A N 1
ATOM 517 C CA . ASN A 1 74 ? 10.270 0.111 9.814 1.00 81.50 74 ASN A CA 1
ATOM 518 C C . ASN A 1 74 ? 11.663 0.428 10.366 1.00 81.50 74 ASN A C 1
ATOM 520 O O . ASN A 1 74 ? 11.754 1.258 11.270 1.00 81.50 74 ASN A O 1
ATOM 524 N N . PRO A 1 75 ? 12.723 -0.234 9.873 1.00 75.00 75 PRO A N 1
ATOM 525 C CA . PRO A 1 75 ? 14.091 0.039 10.302 1.00 75.00 75 PRO A CA 1
ATOM 526 C C . PRO A 1 75 ? 14.651 1.335 9.693 1.00 75.00 75 PRO A C 1
ATOM 528 O O . PRO A 1 75 ? 15.730 1.769 10.080 1.00 75.00 75 PRO A O 1
ATOM 531 N N . SER A 1 76 ? 13.954 1.943 8.726 1.00 79.00 76 SER A N 1
ATOM 532 C CA . SER A 1 76 ? 14.374 3.188 8.089 1.00 79.00 76 SER A CA 1
ATOM 533 C C . SER A 1 76 ? 14.040 4.398 8.970 1.00 79.00 76 SER A C 1
ATOM 535 O O . SER A 1 76 ? 12.947 4.441 9.551 1.00 79.00 76 SER A O 1
ATOM 537 N N . PRO A 1 77 ? 14.922 5.413 9.039 1.00 76.75 77 PRO A N 1
ATOM 538 C CA . PRO A 1 77 ? 14.562 6.712 9.598 1.00 76.75 77 PRO A CA 1
ATOM 539 C C . PRO A 1 77 ? 13.553 7.450 8.707 1.00 76.75 77 PRO A C 1
ATOM 541 O O . PRO A 1 77 ? 12.824 8.301 9.197 1.00 76.75 77 PRO A O 1
ATOM 544 N N . VAL A 1 78 ? 13.462 7.093 7.419 1.00 82.12 78 VAL A N 1
ATOM 545 C CA . VAL A 1 78 ? 12.483 7.663 6.490 1.00 82.12 78 VAL A CA 1
ATOM 546 C C . VAL A 1 78 ? 11.078 7.239 6.896 1.00 82.12 78 VAL A C 1
ATOM 548 O O . VAL A 1 78 ? 10.815 6.059 7.169 1.00 82.12 78 VAL A O 1
ATOM 551 N N . ALA A 1 79 ? 10.163 8.197 6.887 1.00 84.12 79 ALA A N 1
ATOM 552 C CA . ALA A 1 79 ? 8.783 7.924 7.214 1.00 84.12 79 ALA A CA 1
ATOM 553 C C . ALA A 1 79 ? 8.070 7.027 6.229 1.00 84.12 79 ALA A C 1
ATOM 555 O O . ALA A 1 79 ? 8.323 7.024 5.023 1.00 84.12 79 ALA A O 1
ATOM 556 N N . ALA A 1 80 ? 7.121 6.289 6.791 1.00 90.94 80 ALA A N 1
ATOM 557 C CA . ALA A 1 80 ? 6.256 5.443 6.009 1.00 90.94 80 ALA A CA 1
ATOM 558 C C . ALA A 1 80 ? 5.210 6.269 5.254 1.00 90.94 80 ALA A C 1
ATOM 560 O O . ALA A 1 80 ? 4.757 7.314 5.720 1.00 90.94 80 ALA A O 1
ATOM 561 N N . ARG A 1 81 ? 4.759 5.747 4.118 1.00 91.75 81 ARG A N 1
ATOM 562 C CA . ARG A 1 81 ? 3.561 6.223 3.411 1.00 91.75 81 ARG A CA 1
ATOM 563 C C . ARG A 1 81 ? 2.551 5.091 3.338 1.00 91.75 81 ARG A C 1
ATOM 565 O O . ARG A 1 81 ? 2.951 3.930 3.314 1.00 91.75 81 ARG A O 1
ATOM 572 N N . ALA A 1 82 ? 1.264 5.419 3.298 1.00 93.94 82 ALA A N 1
ATOM 573 C CA . ALA A 1 82 ? 0.211 4.418 3.224 1.00 93.94 82 ALA A CA 1
ATOM 574 C C . ALA A 1 82 ? -0.800 4.733 2.120 1.00 93.94 82 ALA A C 1
ATOM 576 O O . ALA A 1 82 ? -1.200 5.881 1.916 1.00 93.94 82 ALA A O 1
ATOM 577 N N . ILE A 1 83 ? -1.214 3.691 1.406 1.00 93.12 83 ILE A N 1
ATOM 578 C CA . ILE A 1 83 ? -2.246 3.764 0.372 1.00 93.12 83 ILE A CA 1
ATOM 579 C C . ILE A 1 83 ? -3.219 2.626 0.630 1.00 93.12 83 ILE A C 1
ATOM 581 O O . ILE A 1 83 ? -2.798 1.472 0.656 1.00 93.12 83 ILE A O 1
ATOM 585 N N . GLY A 1 84 ? -4.499 2.940 0.802 1.00 93.62 84 GLY A N 1
ATOM 586 C CA . GLY A 1 84 ? -5.556 1.941 0.733 1.00 93.62 84 GLY A CA 1
ATOM 587 C C . GLY A 1 84 ? -6.212 1.963 -0.643 1.00 93.62 84 GLY A C 1
ATOM 588 O O . GLY A 1 84 ? -6.395 3.028 -1.239 1.00 93.62 84 GLY A O 1
ATOM 589 N N . GLN A 1 85 ? -6.530 0.788 -1.175 1.00 91.69 85 GLN A N 1
ATOM 590 C CA . GLN A 1 85 ? -7.170 0.662 -2.478 1.00 91.69 85 GLN A CA 1
ATOM 591 C C . GLN A 1 85 ? -8.112 -0.536 -2.516 1.00 91.69 85 GLN A C 1
ATOM 593 O O . GLN A 1 85 ? -7.767 -1.624 -2.062 1.00 91.69 85 GLN A O 1
ATOM 598 N N . LYS A 1 86 ? -9.269 -0.350 -3.149 1.00 90.44 86 LYS A N 1
ATOM 599 C CA . LYS A 1 86 ? -10.194 -1.424 -3.496 1.00 90.44 86 LYS A CA 1
ATOM 600 C C . LYS A 1 86 ? -9.855 -1.960 -4.885 1.00 90.44 86 LYS A C 1
ATOM 602 O O . LYS A 1 86 ? -9.867 -1.212 -5.862 1.00 90.44 86 LYS A O 1
ATOM 607 N N . LEU A 1 87 ? -9.527 -3.249 -4.984 1.00 89.62 87 LEU A N 1
ATOM 608 C CA . LEU A 1 87 ? -9.073 -3.845 -6.246 1.00 89.62 87 LEU A CA 1
ATOM 609 C C . LEU A 1 87 ? -10.223 -4.305 -7.142 1.00 89.62 87 LEU A C 1
ATOM 611 O O . LEU A 1 87 ? -10.067 -4.352 -8.356 1.00 89.62 87 LEU A O 1
ATOM 615 N N . ALA A 1 88 ? -11.395 -4.605 -6.591 1.00 85.06 88 ALA A N 1
ATOM 616 C CA . ALA A 1 88 ? -12.603 -4.814 -7.384 1.00 85.06 88 ALA A CA 1
ATOM 617 C C . ALA A 1 88 ? -13.842 -4.388 -6.582 1.00 85.06 88 ALA A C 1
ATOM 619 O O . ALA A 1 88 ? -13.770 -4.377 -5.354 1.00 85.06 88 ALA A O 1
ATOM 620 N N . PRO A 1 89 ? -14.981 -4.073 -7.229 1.00 80.88 89 PRO A N 1
ATOM 621 C CA . PRO A 1 89 ? -16.180 -3.581 -6.540 1.00 80.88 89 PRO A CA 1
ATOM 622 C C . PRO A 1 89 ? -16.639 -4.430 -5.344 1.00 80.88 89 PRO A C 1
ATOM 624 O O . PRO A 1 89 ? -16.997 -3.859 -4.321 1.00 80.88 89 PRO A O 1
ATOM 627 N N . ALA A 1 90 ? -16.564 -5.760 -5.471 1.00 79.25 90 ALA A N 1
ATOM 628 C CA . ALA A 1 90 ? -16.838 -6.744 -4.416 1.00 79.25 90 ALA A CA 1
ATOM 629 C C . ALA A 1 90 ? -15.618 -7.654 -4.147 1.00 79.25 90 ALA A C 1
ATOM 631 O O . ALA A 1 90 ? -15.761 -8.835 -3.838 1.00 79.25 90 ALA A O 1
ATOM 632 N N . GLY A 1 91 ? -14.409 -7.139 -4.388 1.00 77.44 91 GLY A N 1
ATOM 633 C CA . GLY A 1 91 ? -13.161 -7.892 -4.258 1.00 77.44 91 GLY A CA 1
ATOM 634 C C . GLY A 1 91 ? -12.273 -7.392 -3.122 1.00 77.44 91 GLY A C 1
ATOM 635 O O . GLY A 1 91 ? -12.698 -6.545 -2.339 1.00 77.44 91 GLY A O 1
ATOM 636 N N . PRO A 1 92 ? -11.029 -7.897 -3.045 1.00 84.62 92 PRO A N 1
ATOM 637 C CA . PRO A 1 92 ? -10.103 -7.547 -1.977 1.00 84.62 92 PRO A CA 1
ATOM 638 C C . PRO A 1 92 ? -9.849 -6.038 -1.913 1.00 84.62 92 PRO A C 1
ATOM 640 O O . PRO A 1 92 ? -9.636 -5.377 -2.941 1.00 84.62 92 PRO A O 1
ATOM 643 N N . ALA A 1 93 ? -9.815 -5.520 -0.691 1.00 91.69 93 ALA A N 1
ATOM 644 C CA . ALA A 1 93 ? -9.348 -4.185 -0.373 1.00 91.69 93 ALA A CA 1
ATOM 645 C C . ALA A 1 93 ? -7.984 -4.305 0.306 1.00 91.69 93 ALA A C 1
ATOM 647 O O . ALA A 1 93 ? -7.813 -5.050 1.261 1.00 91.69 93 ALA A O 1
ATOM 648 N N . ILE A 1 94 ? -6.988 -3.589 -0.201 1.00 94.69 94 ILE A N 1
ATOM 649 C CA . ILE A 1 94 ? -5.610 -3.696 0.270 1.00 94.69 94 ILE A CA 1
ATOM 650 C C . ILE A 1 94 ? -5.152 -2.408 0.932 1.00 94.69 94 ILE A C 1
ATOM 652 O O . ILE A 1 94 ? -5.627 -1.318 0.614 1.00 94.69 94 ILE A O 1
ATOM 656 N N . VAL A 1 95 ? -4.144 -2.537 1.788 1.00 96.12 95 VAL A N 1
ATOM 657 C CA . VAL A 1 95 ? -3.328 -1.426 2.269 1.00 96.12 95 VAL A CA 1
ATOM 658 C C . VAL A 1 95 ? -1.860 -1.710 1.968 1.00 96.12 95 VAL A C 1
ATOM 660 O O . VAL A 1 95 ? -1.304 -2.731 2.373 1.00 96.12 95 VAL A O 1
ATOM 663 N N . LEU A 1 96 ? -1.221 -0.775 1.270 1.00 95.56 96 LEU A N 1
ATOM 664 C CA . LEU A 1 96 ? 0.214 -0.748 1.018 1.00 95.56 96 LEU A CA 1
ATOM 665 C C . LEU A 1 96 ? 0.878 0.198 2.013 1.00 95.56 96 LEU A C 1
ATOM 667 O O . LEU A 1 96 ? 0.470 1.354 2.115 1.00 95.56 96 LEU A O 1
ATOM 671 N N . VAL A 1 97 ? 1.920 -0.267 2.704 1.00 94.94 97 VAL A N 1
ATOM 672 C CA . VAL A 1 97 ? 2.761 0.585 3.561 1.00 94.94 97 VAL A CA 1
ATOM 673 C C . VAL A 1 97 ? 4.162 0.656 2.969 1.00 94.94 97 VAL A C 1
ATOM 675 O O . VAL A 1 97 ? 4.922 -0.305 3.063 1.00 94.94 97 VAL A O 1
ATOM 678 N N . ASP A 1 98 ? 4.499 1.785 2.349 1.00 92.50 98 ASP A N 1
ATOM 679 C CA . ASP A 1 98 ? 5.824 2.047 1.782 1.00 92.50 98 ASP A CA 1
ATOM 680 C C . ASP A 1 98 ? 6.789 2.477 2.888 1.00 92.50 98 ASP A C 1
ATOM 682 O O . ASP A 1 98 ? 6.592 3.508 3.527 1.00 92.50 98 ASP A O 1
ATOM 686 N N . LEU A 1 99 ? 7.831 1.678 3.103 1.00 89.69 99 LEU A N 1
ATOM 687 C CA . LEU A 1 99 ? 8.876 1.868 4.106 1.00 89.69 99 LEU A CA 1
ATOM 688 C C . LEU A 1 99 ? 10.200 2.329 3.487 1.00 89.69 99 LEU A C 1
ATOM 690 O O . LEU A 1 99 ? 11.260 2.081 4.063 1.00 89.69 99 LEU A O 1
ATOM 694 N N . SER A 1 100 ? 10.177 2.932 2.294 1.00 84.12 100 SER A N 1
ATOM 695 C CA . SER A 1 100 ? 11.328 3.324 1.456 1.00 84.12 100 SER A CA 1
ATOM 696 C C . SER A 1 100 ? 12.132 2.163 0.854 1.00 84.12 100 SER A C 1
ATOM 698 O O . SER A 1 100 ? 12.477 2.209 -0.323 1.00 84.12 100 SER A O 1
ATOM 700 N N . ARG A 1 101 ? 12.413 1.104 1.626 1.00 84.44 101 ARG A N 1
ATOM 701 C CA . ARG A 1 101 ? 13.170 -0.086 1.178 1.00 84.44 101 ARG A CA 1
ATOM 702 C C . ARG A 1 101 ? 12.293 -1.291 0.859 1.00 84.44 101 ARG A C 1
ATOM 704 O O . ARG A 1 101 ? 12.725 -2.212 0.170 1.00 84.44 101 ARG A O 1
ATOM 711 N N . ALA A 1 102 ? 11.075 -1.295 1.379 1.00 90.00 102 ALA A N 1
ATOM 712 C CA . ALA A 1 102 ? 10.106 -2.348 1.156 1.00 90.00 102 ALA A CA 1
ATOM 713 C C . ALA A 1 102 ? 8.698 -1.767 1.216 1.00 90.00 102 ALA A C 1
ATOM 715 O O . ALA A 1 102 ? 8.472 -0.775 1.907 1.00 90.00 102 ALA A O 1
ATOM 716 N N . VAL A 1 103 ? 7.756 -2.410 0.540 1.00 93.19 103 VAL A N 1
ATOM 717 C CA . VAL A 1 103 ? 6.330 -2.114 0.683 1.00 93.19 103 VAL A CA 1
ATOM 718 C C . VAL A 1 103 ? 5.660 -3.314 1.320 1.00 93.19 103 VAL A C 1
ATOM 720 O O . VAL A 1 103 ? 5.735 -4.420 0.786 1.00 93.19 103 VAL A O 1
ATOM 723 N N . LEU A 1 104 ? 5.028 -3.108 2.470 1.00 95.00 104 LEU A N 1
ATOM 724 C CA . LEU A 1 104 ? 4.234 -4.136 3.130 1.00 95.00 104 LEU A CA 1
ATOM 725 C C . LEU A 1 104 ? 2.856 -4.214 2.478 1.00 95.00 104 LEU A C 1
ATOM 727 O O . LEU A 1 104 ? 2.234 -3.176 2.254 1.00 95.00 104 LEU A O 1
ATOM 731 N N . LEU A 1 105 ? 2.373 -5.430 2.233 1.00 96.00 105 LEU A N 1
ATOM 732 C CA . LEU A 1 105 ? 1.012 -5.670 1.768 1.00 96.00 105 LEU A CA 1
ATOM 733 C C . LEU A 1 105 ? 0.137 -6.171 2.921 1.00 96.00 105 LEU A C 1
ATOM 735 O O . LEU A 1 105 ? 0.440 -7.184 3.562 1.00 96.00 105 LEU A O 1
ATOM 739 N N . TYR A 1 106 ? -0.951 -5.453 3.163 1.00 97.31 106 TYR A N 1
ATOM 740 C CA . TYR A 1 106 ? -2.044 -5.863 4.030 1.00 97.31 106 TYR A CA 1
ATOM 741 C C . TYR A 1 106 ? -3.320 -6.003 3.213 1.00 97.31 106 TYR A C 1
ATOM 743 O O . TYR A 1 106 ? -3.539 -5.275 2.247 1.00 97.31 106 TYR A O 1
ATOM 751 N N . ASP A 1 107 ? -4.152 -6.921 3.657 1.00 95.50 107 ASP A N 1
ATOM 752 C CA . ASP A 1 107 ? -5.524 -7.108 3.235 1.00 95.50 107 ASP A CA 1
ATOM 753 C C . ASP A 1 107 ? -6.471 -6.528 4.293 1.00 95.50 107 ASP A C 1
ATOM 755 O O . ASP A 1 107 ? -6.147 -6.541 5.488 1.00 95.50 107 ASP A O 1
ATOM 759 N N . VAL A 1 108 ? -7.614 -6.008 3.860 1.00 94.19 108 VAL A N 1
ATOM 760 C CA . VAL A 1 108 ? -8.710 -5.564 4.721 1.00 94.19 108 VAL A CA 1
ATOM 761 C C . VAL A 1 108 ? -9.819 -6.593 4.613 1.00 94.19 108 VAL A C 1
ATOM 763 O O . VAL A 1 108 ? -10.566 -6.642 3.641 1.00 94.19 108 VAL A O 1
ATOM 766 N N . VAL A 1 109 ? -9.900 -7.437 5.634 1.00 92.06 109 VAL A N 1
ATOM 767 C CA . VAL A 1 109 ? -10.833 -8.560 5.687 1.00 92.06 109 VAL A CA 1
ATOM 768 C C . VAL A 1 109 ? -11.252 -8.789 7.129 1.00 92.06 109 VAL A C 1
ATOM 770 O O . VAL A 1 109 ? -10.471 -8.551 8.052 1.00 92.06 109 VAL A O 1
ATOM 773 N N . ASP A 1 110 ? -12.503 -9.202 7.330 1.00 91.12 110 ASP A N 1
ATOM 774 C CA . ASP A 1 110 ? -13.113 -9.387 8.654 1.00 91.12 110 ASP A CA 1
ATOM 775 C C . ASP A 1 110 ? -12.923 -8.169 9.577 1.00 91.12 110 ASP A C 1
ATOM 777 O O . ASP A 1 110 ? -12.633 -8.306 10.767 1.00 91.12 110 ASP A O 1
ATOM 781 N N . CYS A 1 111 ? -13.030 -6.959 9.017 1.00 94.56 111 CYS A N 1
ATOM 782 C CA . CYS A 1 111 ? -12.833 -5.704 9.749 1.00 94.56 111 CYS A CA 1
ATOM 783 C C . CYS A 1 111 ? -11.475 -5.609 10.460 1.00 94.56 111 CYS A C 1
ATOM 785 O O . CYS A 1 111 ? -11.352 -5.060 11.559 1.00 94.56 111 CYS A O 1
ATOM 787 N N . ALA A 1 112 ? -10.440 -6.160 9.826 1.00 95.88 112 ALA A N 1
ATOM 788 C CA . ALA A 1 112 ? -9.079 -6.143 10.318 1.00 95.88 112 ALA A CA 1
ATOM 789 C C . ALA A 1 112 ? -8.072 -5.929 9.184 1.00 95.88 112 ALA A C 1
ATOM 791 O O . ALA A 1 112 ? -8.277 -6.333 8.044 1.00 95.88 112 ALA A O 1
ATOM 792 N N . LEU A 1 113 ? -6.918 -5.357 9.540 1.00 96.88 113 LEU A N 1
ATOM 793 C CA . LEU A 1 113 ? -5.730 -5.392 8.689 1.00 96.88 113 LEU A CA 1
ATOM 794 C C . LEU A 1 113 ? -5.006 -6.723 8.901 1.00 96.88 113 LEU A C 1
ATOM 796 O O . LEU A 1 113 ? -4.489 -7.002 9.993 1.00 96.88 113 LEU A O 1
ATOM 800 N N . VAL A 1 114 ? -4.943 -7.540 7.857 1.00 96.81 114 VAL A N 1
ATOM 801 C CA . VAL A 1 114 ? -4.304 -8.857 7.872 1.00 96.81 114 VAL A CA 1
ATOM 802 C C . VAL A 1 114 ? -3.083 -8.827 6.953 1.00 96.81 114 VAL A C 1
ATOM 804 O O . VAL A 1 114 ? -3.210 -8.454 5.793 1.00 96.81 114 VAL A O 1
ATOM 807 N N . PRO A 1 115 ? -1.874 -9.186 7.423 1.00 97.44 115 PRO A N 1
ATOM 808 C CA . PRO A 1 115 ? -0.718 -9.298 6.539 1.00 97.44 115 PRO A CA 1
ATOM 809 C C . PRO A 1 115 ? -0.985 -10.327 5.437 1.00 97.44 115 PRO A C 1
ATOM 811 O O . PRO A 1 115 ? -1.214 -11.501 5.743 1.00 97.44 115 PRO A O 1
ATOM 814 N N . ALA A 1 116 ? -0.908 -9.914 4.173 1.00 97.12 116 ALA A N 1
ATOM 815 C CA . ALA A 1 116 ? -0.956 -10.861 3.067 1.00 97.12 116 ALA A CA 1
ATOM 816 C C . ALA A 1 116 ? 0.289 -11.753 3.132 1.00 97.12 116 ALA A C 1
ATOM 818 O O . ALA A 1 116 ? 1.389 -11.253 3.368 1.00 97.12 116 ALA A O 1
ATOM 819 N N . ARG A 1 117 ? 0.148 -13.066 2.940 1.00 97.44 117 ARG A N 1
ATOM 820 C CA . ARG A 1 117 ? 1.254 -14.028 3.041 1.00 97.44 117 ARG A CA 1
ATOM 821 C C . ARG A 1 117 ? 1.738 -14.497 1.676 1.00 97.44 117 ARG A C 1
ATOM 823 O O . ARG A 1 117 ? 0.945 -14.760 0.772 1.00 97.44 117 ARG A O 1
ATOM 830 N N . ASN A 1 118 ? 3.051 -14.638 1.533 1.00 94.62 118 ASN A N 1
ATOM 831 C CA . ASN A 1 118 ? 3.678 -15.253 0.368 1.00 94.62 118 ASN A CA 1
ATOM 832 C C . ASN A 1 118 ? 3.623 -16.794 0.438 1.00 94.62 118 ASN A C 1
ATOM 834 O O . ASN A 1 118 ? 3.058 -17.374 1.366 1.00 94.62 118 ASN A O 1
ATOM 838 N N . ALA A 1 119 ? 4.205 -17.469 -0.559 1.00 92.12 119 ALA A N 1
ATOM 839 C CA . ALA A 1 119 ? 4.219 -18.935 -0.632 1.00 92.12 119 ALA A CA 1
ATOM 840 C C . ALA A 1 119 ? 4.939 -19.603 0.547 1.00 92.12 119 ALA A C 1
ATOM 842 O O . ALA A 1 119 ? 4.624 -20.736 0.891 1.00 92.12 119 ALA A O 1
ATOM 843 N N . GLN A 1 120 ? 5.871 -18.891 1.175 1.00 93.81 120 GLN A N 1
ATOM 844 C CA . GLN A 1 120 ? 6.644 -19.342 2.327 1.00 93.81 120 GLN A CA 1
ATOM 845 C C . GLN A 1 120 ? 5.934 -19.046 3.660 1.00 93.81 120 GLN A C 1
ATOM 847 O O . GLN A 1 120 ? 6.490 -19.309 4.720 1.00 93.81 120 GLN A O 1
ATOM 852 N N . GLY A 1 121 ? 4.728 -18.466 3.630 1.00 95.00 121 GLY A N 1
ATOM 853 C CA . GLY A 1 121 ? 3.960 -18.106 4.824 1.00 95.00 121 GLY A CA 1
ATOM 854 C C . GLY A 1 121 ? 4.414 -16.815 5.514 1.00 95.00 121 GLY A C 1
ATOM 855 O O . GLY A 1 121 ? 3.786 -16.404 6.495 1.00 95.00 121 GLY A O 1
ATOM 856 N N . ASN A 1 122 ? 5.450 -16.152 4.995 1.00 94.69 122 ASN A N 1
ATOM 857 C CA . ASN A 1 122 ? 5.926 -14.854 5.470 1.00 94.69 122 ASN A CA 1
ATOM 858 C C . ASN A 1 122 ? 5.029 -13.732 4.943 1.00 94.69 122 ASN A C 1
ATOM 860 O O . ASN A 1 122 ? 4.373 -13.900 3.914 1.00 94.69 122 ASN A O 1
ATOM 864 N N . GLN A 1 123 ? 5.025 -12.570 5.604 1.00 94.94 123 GLN A N 1
ATOM 865 C CA . GLN A 1 123 ? 4.347 -11.397 5.053 1.00 94.94 123 GLN A CA 1
ATOM 866 C C . GLN A 1 123 ? 4.913 -11.080 3.662 1.00 94.94 123 GLN A C 1
ATOM 868 O O . GLN A 1 123 ? 6.127 -11.005 3.474 1.00 94.94 123 GLN A O 1
ATOM 873 N N . TYR A 1 124 ? 4.019 -10.916 2.693 1.00 93.88 124 TYR A N 1
ATOM 874 C CA . TYR A 1 124 ? 4.358 -10.509 1.347 1.00 93.88 124 TYR A CA 1
ATOM 875 C C . TYR A 1 124 ? 4.842 -9.063 1.377 1.00 93.88 124 TYR A C 1
ATOM 877 O O . TYR A 1 124 ? 4.167 -8.163 1.889 1.00 93.88 124 TYR A O 1
ATOM 885 N N . THR A 1 125 ? 6.020 -8.850 0.809 1.00 92.06 125 THR A N 1
ATOM 886 C CA . THR A 1 125 ? 6.622 -7.535 0.664 1.00 92.06 125 THR A CA 1
ATOM 887 C C . THR A 1 125 ? 7.085 -7.345 -0.768 1.00 92.06 125 THR A C 1
ATOM 889 O O . THR A 1 125 ? 7.570 -8.278 -1.407 1.00 92.06 125 THR A O 1
ATOM 892 N N . PHE A 1 126 ? 6.942 -6.121 -1.265 1.00 91.25 126 PHE A N 1
ATOM 893 C CA . PHE A 1 126 ? 7.647 -5.692 -2.464 1.00 91.25 126 PHE A CA 1
ATOM 894 C C . PHE A 1 126 ? 9.016 -5.186 -2.030 1.00 91.25 126 PHE A C 1
ATOM 896 O O . PHE A 1 126 ? 9.106 -4.292 -1.184 1.00 91.25 126 PHE A O 1
ATOM 903 N N . ASP A 1 127 ? 10.079 -5.765 -2.567 1.00 82.50 127 ASP A N 1
ATOM 904 C CA . ASP A 1 127 ? 11.443 -5.329 -2.310 1.00 82.50 127 ASP A CA 1
ATOM 905 C C . ASP A 1 127 ? 11.761 -4.132 -3.207 1.00 82.50 127 ASP A C 1
ATOM 907 O O . ASP A 1 127 ? 11.710 -4.264 -4.417 1.00 82.50 127 ASP A O 1
ATOM 911 N N . ARG A 1 128 ? 12.154 -2.968 -2.680 1.00 77.31 128 ARG A N 1
ATOM 912 C CA . ARG A 1 128 ? 12.483 -1.801 -3.531 1.00 77.31 128 ARG A CA 1
ATOM 913 C C . ARG A 1 128 ? 13.869 -1.932 -4.201 1.00 77.31 128 ARG A C 1
ATOM 915 O O . ARG A 1 128 ? 14.626 -0.968 -4.242 1.00 77.31 128 ARG A O 1
ATOM 922 N N . GLY A 1 129 ? 14.200 -3.123 -4.720 1.00 61.12 129 GLY A N 1
ATOM 923 C CA . GLY A 1 129 ? 15.436 -3.442 -5.447 1.00 61.12 129 GLY A CA 1
ATOM 924 C C . GLY A 1 129 ? 16.419 -4.389 -4.739 1.00 61.12 129 GLY A C 1
ATOM 925 O O . GLY A 1 129 ? 17.600 -4.356 -5.069 1.00 61.12 129 GLY A O 1
ATOM 926 N N . PHE A 1 130 ? 15.981 -5.212 -3.775 1.00 55.59 130 PHE A N 1
ATOM 927 C CA . PHE A 1 130 ? 16.879 -6.057 -2.955 1.00 55.59 130 PHE A CA 1
ATOM 928 C C . PHE A 1 130 ? 16.801 -7.567 -3.269 1.00 55.59 130 PHE A C 1
ATOM 930 O O . PHE A 1 130 ? 17.759 -8.297 -3.040 1.00 55.59 130 PHE A O 1
ATOM 937 N N . THR A 1 131 ? 15.677 -8.046 -3.799 1.00 56.34 131 THR A N 1
ATOM 938 C CA . THR A 1 131 ? 15.388 -9.446 -4.161 1.00 56.34 131 THR A CA 1
ATOM 939 C C . THR A 1 131 ? 14.853 -9.618 -5.591 1.00 56.34 131 THR A C 1
ATOM 941 O O . THR A 1 131 ? 14.578 -10.742 -6.006 1.00 56.34 131 THR A O 1
ATOM 944 N N . GLY A 1 132 ? 14.778 -8.540 -6.378 1.00 57.78 132 GLY A N 1
ATOM 945 C CA . GLY A 1 132 ? 14.526 -8.584 -7.819 1.00 57.78 132 GLY A CA 1
ATOM 946 C C . GLY A 1 132 ? 13.051 -8.635 -8.220 1.00 57.78 132 GLY A C 1
ATOM 947 O O . GLY A 1 132 ? 12.771 -8.976 -9.368 1.00 57.78 132 GLY A O 1
ATOM 948 N N . TYR A 1 133 ? 12.111 -8.294 -7.327 1.00 54.69 133 TYR A N 1
ATOM 949 C CA . TYR A 1 133 ? 10.675 -8.281 -7.639 1.00 54.69 133 TYR A CA 1
ATOM 950 C C . TYR A 1 133 ? 10.067 -6.877 -7.772 1.00 54.69 133 TYR A C 1
ATOM 952 O O . TYR A 1 133 ? 8.987 -6.776 -8.360 1.00 54.69 133 TYR A O 1
ATOM 960 N N . GLY A 1 134 ? 10.758 -5.795 -7.375 1.00 61.69 134 GLY A N 1
ATOM 961 C CA . GLY A 1 134 ? 10.487 -4.485 -7.980 1.00 61.69 134 GLY A CA 1
ATOM 962 C C . GLY A 1 134 ? 10.851 -3.201 -7.231 1.00 61.69 134 GLY A C 1
ATOM 963 O O . GLY A 1 134 ? 10.362 -2.911 -6.150 1.00 61.69 134 GLY A O 1
ATOM 964 N N . THR A 1 135 ? 11.564 -2.301 -7.906 1.00 80.31 135 THR A N 1
ATOM 965 C CA . THR A 1 135 ? 11.804 -0.910 -7.485 1.00 80.31 135 THR A CA 1
ATOM 966 C C . THR A 1 135 ? 10.544 -0.056 -7.234 1.00 80.31 135 THR A C 1
ATOM 968 O O . THR A 1 135 ? 10.692 1.038 -6.688 1.00 80.31 135 THR A O 1
ATOM 971 N N . GLY A 1 136 ? 9.331 -0.525 -7.558 1.00 90.06 136 GLY A N 1
ATOM 972 C CA . GLY A 1 136 ? 8.057 0.175 -7.358 1.00 90.06 136 GLY A CA 1
ATOM 973 C C . GLY A 1 136 ? 6.832 -0.754 -7.325 1.00 90.06 136 GLY A C 1
ATOM 974 O O . GLY A 1 136 ? 6.940 -1.964 -7.530 1.00 90.06 136 GLY A O 1
ATOM 975 N N . VAL A 1 137 ? 5.653 -0.185 -7.062 1.00 93.31 137 VAL A N 1
ATOM 976 C CA . VAL A 1 137 ? 4.357 -0.887 -6.978 1.00 93.31 137 VAL A CA 1
ATOM 977 C C . VAL A 1 137 ? 3.294 -0.064 -7.693 1.00 93.31 137 VAL A C 1
ATOM 979 O O . VAL A 1 137 ? 3.265 1.159 -7.551 1.00 93.31 137 VAL A O 1
ATOM 982 N N . GLU A 1 138 ? 2.406 -0.728 -8.429 1.00 92.31 138 GLU A N 1
ATOM 983 C CA . GLU A 1 138 ? 1.275 -0.077 -9.083 1.00 92.31 138 GLU A CA 1
ATOM 984 C C . GLU A 1 138 ? -0.033 -0.876 -8.980 1.00 92.31 138 GLU A C 1
ATOM 986 O O . GLU A 1 138 ? -0.034 -2.106 -8.897 1.00 92.31 138 GLU A O 1
ATOM 991 N N . CYS A 1 139 ? -1.161 -0.171 -9.073 1.00 92.19 139 CYS A N 1
ATOM 992 C CA . CYS A 1 139 ? -2.457 -0.764 -9.392 1.00 92.19 139 CYS A CA 1
ATOM 993 C C . CYS A 1 139 ? -2.810 -0.440 -10.845 1.00 92.19 139 CYS A C 1
ATOM 995 O O . CYS A 1 139 ? -3.124 0.705 -11.175 1.00 92.19 139 CYS A O 1
ATOM 997 N N . VAL A 1 140 ? -2.789 -1.450 -11.710 1.00 90.25 140 VAL A N 1
ATOM 998 C CA . VAL A 1 140 ? -3.146 -1.320 -13.127 1.00 90.25 140 VAL A CA 1
ATOM 999 C C . VAL A 1 140 ? -4.657 -1.424 -13.265 1.00 90.25 140 VAL A C 1
ATOM 1001 O O . VAL A 1 140 ? -5.234 -2.420 -12.841 1.00 90.25 140 VAL A O 1
ATOM 1004 N N . ARG A 1 141 ? -5.316 -0.430 -13.865 1.00 88.62 141 ARG A N 1
ATOM 1005 C CA . ARG A 1 141 ? -6.766 -0.491 -14.092 1.00 88.62 141 ARG A CA 1
ATOM 1006 C C . ARG A 1 141 ? -7.109 -1.623 -15.067 1.00 88.62 141 ARG A C 1
ATOM 1008 O O . ARG A 1 141 ? -6.557 -1.673 -16.165 1.00 88.62 141 ARG A O 1
ATOM 1015 N N . THR A 1 142 ? -8.021 -2.508 -14.679 1.00 85.56 142 THR A N 1
ATOM 1016 C CA . THR A 1 142 ? -8.470 -3.662 -15.470 1.00 85.56 142 THR A CA 1
ATOM 1017 C C . THR A 1 142 ? -9.988 -3.800 -15.364 1.00 85.56 142 THR A C 1
ATOM 1019 O O . THR A 1 142 ? -10.541 -4.034 -14.292 1.00 85.56 142 THR A O 1
ATOM 1022 N N . GLY A 1 143 ? -10.695 -3.610 -16.484 1.00 86.81 143 GLY A N 1
ATOM 1023 C CA . GLY A 1 143 ? -12.160 -3.574 -16.485 1.00 86.81 143 GLY A CA 1
ATOM 1024 C C . GLY A 1 143 ? -12.708 -2.530 -15.501 1.00 86.81 143 GLY A C 1
ATOM 1025 O O . GLY A 1 143 ? -12.360 -1.350 -15.580 1.00 86.81 143 GLY A O 1
ATOM 1026 N N . SER A 1 144 ? -13.549 -2.973 -14.564 1.00 81.56 144 SER A N 1
ATOM 1027 C CA . SER A 1 144 ? -14.119 -2.142 -13.493 1.00 81.56 144 SER A CA 1
ATOM 1028 C C . SER A 1 144 ? -13.243 -2.034 -12.236 1.00 81.56 144 SER A C 1
ATOM 1030 O O . SER A 1 144 ? -13.616 -1.316 -11.310 1.00 81.56 144 SER A O 1
ATOM 1032 N N . GLY A 1 145 ? -12.098 -2.721 -12.186 1.00 87.75 145 GLY A N 1
ATOM 1033 C CA . GLY A 1 145 ? -11.230 -2.792 -11.013 1.00 87.75 145 GLY A CA 1
ATOM 1034 C C . GLY A 1 145 ? -9.765 -2.483 -11.310 1.00 87.75 145 GLY A C 1
ATOM 1035 O O . GLY A 1 145 ? -9.415 -1.791 -12.271 1.00 87.75 145 GLY A O 1
ATOM 1036 N N . TYR A 1 146 ? -8.906 -3.007 -10.448 1.00 90.75 146 TYR A N 1
ATOM 1037 C CA . TYR A 1 146 ? -7.465 -2.874 -10.488 1.00 90.75 146 TYR A CA 1
ATOM 1038 C C . TYR A 1 146 ? -6.784 -4.225 -10.280 1.00 90.75 146 TYR A C 1
ATOM 1040 O O . TYR A 1 146 ? -7.199 -5.061 -9.481 1.00 90.75 146 TYR A O 1
ATOM 1048 N N . THR A 1 147 ? -5.656 -4.405 -10.950 1.00 91.69 147 THR A N 1
ATOM 1049 C CA . THR A 1 147 ? -4.725 -5.504 -10.728 1.00 91.69 147 THR A CA 1
ATOM 1050 C C . THR A 1 147 ? -3.455 -4.957 -10.091 1.00 91.69 147 THR A C 1
ATOM 1052 O O . THR A 1 147 ? -2.800 -4.082 -10.655 1.00 91.69 147 THR A O 1
ATOM 1055 N N . LEU A 1 148 ? -3.103 -5.483 -8.918 1.00 94.38 148 LEU A N 1
ATOM 1056 C CA . LEU A 1 148 ? -1.863 -5.140 -8.226 1.00 94.38 148 LEU A CA 1
ATOM 1057 C C . LEU A 1 148 ? -0.658 -5.708 -8.987 1.00 94.38 148 LEU A C 1
ATOM 1059 O O . LEU A 1 148 ? -0.676 -6.865 -9.417 1.00 94.38 148 LEU A O 1
ATOM 1063 N N . ALA A 1 149 ? 0.398 -4.915 -9.140 1.00 93.69 149 ALA A N 1
ATOM 1064 C CA . ALA A 1 149 ? 1.629 -5.334 -9.791 1.00 93.69 149 ALA A CA 1
ATOM 1065 C C . ALA A 1 149 ? 2.871 -4.725 -9.127 1.00 93.69 149 ALA A C 1
ATOM 1067 O O . ALA A 1 149 ? 2.851 -3.592 -8.648 1.00 93.69 149 ALA A O 1
ATOM 1068 N N . GLY A 1 150 ? 3.964 -5.487 -9.128 1.00 93.62 150 GLY A N 1
ATOM 1069 C CA . GLY A 1 150 ? 5.306 -4.979 -8.843 1.00 93.62 150 GLY A CA 1
ATOM 1070 C C . GLY A 1 150 ? 5.986 -4.511 -10.129 1.00 93.62 150 GLY A C 1
ATOM 1071 O O . GLY A 1 150 ? 5.817 -5.136 -11.181 1.00 93.62 150 GLY A O 1
ATOM 1072 N N . LEU A 1 151 ? 6.758 -3.430 -10.045 1.00 92.75 151 LEU A N 1
ATOM 1073 C CA . LEU A 1 151 ? 7.545 -2.880 -11.149 1.00 92.75 151 LEU A CA 1
ATOM 1074 C C . LEU A 1 151 ? 9.031 -2.957 -10.829 1.00 92.75 151 LEU A C 1
ATOM 1076 O 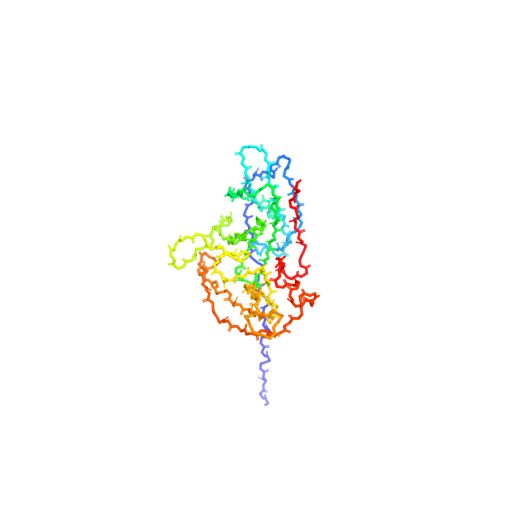O . LEU A 1 151 ? 9.453 -2.470 -9.786 1.00 92.75 151 LEU A O 1
ATOM 1080 N N . LEU A 1 152 ? 9.836 -3.495 -11.741 1.00 92.38 152 LEU A N 1
ATOM 1081 C CA . LEU A 1 152 ? 11.289 -3.551 -11.608 1.00 92.38 152 LEU A CA 1
ATOM 1082 C C . LEU A 1 152 ? 11.953 -2.781 -12.745 1.00 92.38 152 LEU A C 1
ATOM 1084 O O . LEU A 1 152 ? 11.820 -3.176 -13.897 1.00 92.38 152 LEU A O 1
ATOM 1088 N N . ALA A 1 153 ? 12.721 -1.745 -12.416 1.00 91.69 153 ALA A N 1
ATOM 1089 C CA . ALA A 1 153 ? 13.669 -1.102 -13.317 1.00 91.69 153 ALA A CA 1
ATOM 1090 C C . ALA A 1 153 ? 15.086 -1.598 -12.992 1.00 91.69 153 ALA A C 1
ATOM 1092 O O . ALA A 1 153 ? 15.747 -1.078 -12.092 1.00 91.69 153 ALA A O 1
ATOM 1093 N N . ALA A 1 154 ? 15.551 -2.608 -13.726 1.00 90.75 154 ALA A N 1
ATOM 1094 C CA . ALA A 1 15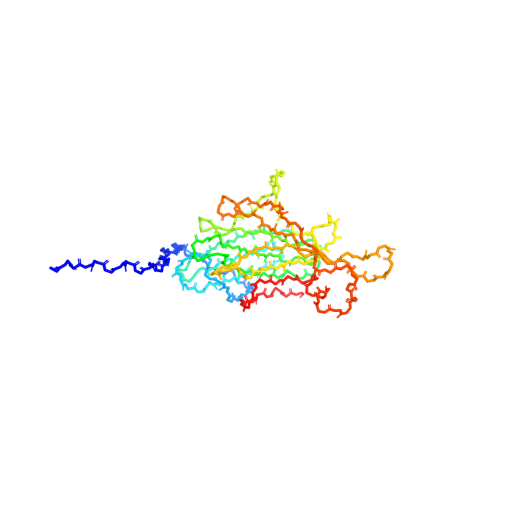4 ? 16.894 -3.163 -13.590 1.00 90.75 154 ALA A CA 1
ATOM 1095 C C . ALA A 1 154 ? 17.821 -2.571 -14.655 1.00 90.75 154 ALA A C 1
ATOM 1097 O O . ALA A 1 154 ? 17.451 -2.493 -15.825 1.00 90.75 154 ALA A O 1
ATOM 1098 N N . GLN A 1 155 ? 19.022 -2.155 -14.261 1.00 89.31 155 GLN A N 1
ATOM 1099 C CA . GLN A 1 155 ? 20.011 -1.658 -15.213 1.00 89.31 155 GLN A CA 1
ATOM 1100 C C . GLN A 1 155 ? 20.458 -2.797 -16.138 1.00 89.31 155 GLN A C 1
ATOM 1102 O O . GLN A 1 155 ? 20.780 -3.891 -15.668 1.00 89.31 155 GLN A O 1
ATOM 1107 N N . GLU A 1 156 ? 20.459 -2.554 -17.448 1.00 85.12 156 GLU A N 1
ATOM 1108 C CA . GLU A 1 156 ? 20.952 -3.535 -18.411 1.00 85.12 156 GLU A CA 1
ATOM 1109 C C . GLU A 1 156 ? 22.473 -3.661 -18.316 1.00 85.12 156 GLU A C 1
ATOM 1111 O O . GLU A 1 156 ? 23.196 -2.670 -18.195 1.00 85.12 156 GLU A O 1
ATOM 1116 N N . LYS A 1 157 ? 22.970 -4.900 -18.393 1.00 78.75 157 LYS A N 1
ATOM 1117 C CA . LYS A 1 157 ? 24.417 -5.170 -18.328 1.00 78.75 157 LYS A CA 1
ATOM 1118 C C . LYS A 1 157 ? 25.139 -4.749 -19.609 1.00 78.75 157 LYS A C 1
ATOM 1120 O O . LYS A 1 157 ? 26.332 -4.469 -19.572 1.00 78.75 157 LYS A O 1
ATOM 1125 N N . THR A 1 158 ? 24.427 -4.714 -20.734 1.00 75.81 158 THR A N 1
ATOM 1126 C CA . THR A 1 158 ? 24.968 -4.414 -22.066 1.00 75.81 158 THR A CA 1
ATOM 1127 C C . THR A 1 158 ? 24.021 -3.489 -22.826 1.00 75.81 158 THR A C 1
ATOM 1129 O O . THR A 1 158 ? 22.818 -3.734 -22.849 1.00 75.81 158 THR A O 1
ATOM 1132 N N . GLY A 1 159 ? 24.555 -2.449 -23.473 1.00 67.56 159 GLY A N 1
ATOM 1133 C CA . GLY A 1 159 ? 23.770 -1.502 -24.283 1.00 67.56 159 GLY A CA 1
ATOM 1134 C C . GLY A 1 159 ? 23.203 -0.294 -23.528 1.00 67.56 159 GLY A C 1
ATOM 1135 O O . GLY A 1 159 ? 22.583 0.563 -24.147 1.00 67.56 159 GLY A O 1
ATOM 1136 N N . GLY A 1 160 ? 23.452 -0.188 -22.218 1.00 83.75 160 GLY A N 1
ATOM 1137 C CA . GLY A 1 160 ? 22.979 0.926 -21.395 1.00 83.75 160 GLY A CA 1
ATOM 1138 C C . GLY A 1 160 ? 21.460 0.930 -21.163 1.00 83.75 160 GLY A C 1
ATOM 1139 O O . GLY A 1 160 ? 20.701 0.155 -21.748 1.00 83.75 160 GLY A O 1
ATOM 1140 N N . GLY A 1 161 ? 21.021 1.819 -20.270 1.00 89.75 161 GLY A N 1
ATOM 1141 C CA . GLY A 1 161 ? 19.611 1.987 -19.915 1.00 89.75 161 GLY A CA 1
ATOM 1142 C C . GLY A 1 161 ? 19.070 0.942 -18.936 1.00 89.75 161 GLY A C 1
ATOM 1143 O O . GLY A 1 161 ? 19.810 0.189 -18.297 1.00 89.75 161 GLY A O 1
ATOM 1144 N N . PHE A 1 162 ? 17.748 0.945 -18.792 1.00 92.56 162 PHE A N 1
ATOM 1145 C CA . PHE A 1 162 ? 17.005 0.097 -17.871 1.00 92.56 162 PHE A CA 1
ATOM 1146 C C . PHE A 1 162 ? 16.053 -0.828 -18.620 1.00 92.56 162 PHE A C 1
ATOM 1148 O O . PHE A 1 162 ? 15.265 -0.399 -19.470 1.00 92.56 162 PHE A O 1
ATOM 1155 N N . ARG A 1 163 ? 16.044 -2.091 -18.208 1.00 93.06 163 ARG A N 1
ATOM 1156 C CA . ARG A 1 163 ? 14.942 -2.997 -18.479 1.00 93.06 163 ARG A CA 1
ATOM 1157 C C . ARG A 1 163 ? 13.885 -2.829 -17.415 1.00 93.06 163 ARG A C 1
ATOM 1159 O O . ARG A 1 163 ? 14.149 -2.993 -16.225 1.00 93.06 163 ARG A O 1
ATOM 1166 N N . VAL A 1 164 ? 12.677 -2.533 -17.872 1.00 93.31 164 VAL A N 1
ATOM 1167 C CA . VAL A 1 164 ? 11.517 -2.360 -17.008 1.00 93.31 164 VAL A CA 1
ATOM 1168 C C . VAL A 1 164 ? 10.592 -3.554 -17.182 1.00 93.31 164 VAL A C 1
ATOM 1170 O O . VAL A 1 164 ? 10.136 -3.833 -18.294 1.00 93.31 164 VAL A O 1
ATOM 1173 N N . THR A 1 165 ? 10.321 -4.271 -16.096 1.00 94.00 165 THR A N 1
ATOM 1174 C CA . THR A 1 165 ? 9.365 -5.381 -16.065 1.00 94.00 165 THR A CA 1
ATOM 1175 C C . THR A 1 165 ? 8.229 -5.110 -15.088 1.00 94.00 165 THR A C 1
ATOM 1177 O O . THR A 1 165 ? 8.389 -4.398 -14.098 1.00 94.00 165 THR A O 1
ATOM 1180 N N . ARG A 1 166 ? 7.066 -5.692 -15.382 1.00 93.88 166 ARG A N 1
ATOM 1181 C CA . ARG A 1 166 ? 5.868 -5.662 -14.544 1.00 93.88 166 ARG A CA 1
ATOM 1182 C C . ARG A 1 166 ? 5.499 -7.086 -14.176 1.00 93.88 166 ARG A C 1
ATOM 1184 O O . ARG A 1 166 ? 5.281 -7.898 -15.068 1.00 93.88 166 ARG A O 1
ATOM 1191 N N . THR A 1 167 ? 5.392 -7.377 -12.888 1.00 94.00 167 THR A N 1
ATOM 1192 C CA . THR A 1 167 ? 4.954 -8.682 -12.385 1.00 94.00 167 THR A CA 1
ATOM 1193 C C . THR A 1 167 ? 3.585 -8.537 -11.748 1.00 94.00 167 THR A C 1
ATOM 1195 O O . THR A 1 167 ? 3.437 -7.830 -10.753 1.00 94.00 167 THR A O 1
ATOM 1198 N N . THR A 1 168 ? 2.578 -9.207 -12.302 1.00 93.50 168 THR A N 1
ATOM 1199 C CA . THR A 1 168 ? 1.240 -9.250 -11.699 1.00 93.50 168 THR A CA 1
ATOM 1200 C C . THR A 1 168 ? 1.302 -9.920 -10.332 1.00 93.50 168 THR A C 1
ATOM 1202 O O . THR A 1 168 ? 1.920 -10.974 -10.197 1.00 93.50 168 THR A O 1
ATOM 1205 N N . ILE A 1 169 ? 0.622 -9.364 -9.332 1.00 94.12 169 ILE A N 1
ATOM 1206 C CA . ILE A 1 169 ? 0.442 -10.006 -8.031 1.00 94.12 169 ILE A CA 1
ATOM 1207 C C . ILE A 1 169 ? -0.945 -10.628 -7.989 1.00 94.12 169 ILE A C 1
ATOM 1209 O O . ILE A 1 169 ? -1.964 -9.944 -8.065 1.00 94.12 169 ILE A O 1
ATOM 1213 N N . ARG A 1 170 ? -0.980 -11.954 -7.882 1.00 93.44 170 ARG A N 1
ATOM 1214 C CA . ARG A 1 170 ? -2.217 -12.714 -7.733 1.00 93.44 170 ARG A CA 1
ATOM 1215 C C . ARG A 1 170 ? -2.566 -12.791 -6.261 1.00 93.44 170 ARG A C 1
ATOM 1217 O O . ARG A 1 170 ? -1.805 -13.362 -5.478 1.00 93.44 170 ARG A O 1
ATOM 1224 N N . LEU A 1 171 ? -3.712 -12.223 -5.919 1.00 93.62 171 LEU A N 1
ATOM 1225 C CA . LEU A 1 171 ? -4.306 -12.331 -4.599 1.00 93.62 171 LEU A CA 1
ATOM 1226 C C . LEU A 1 171 ? -5.331 -13.463 -4.585 1.00 93.62 171 LEU A C 1
ATOM 1228 O O . LEU A 1 171 ? -6.038 -13.691 -5.564 1.00 93.62 171 LEU A O 1
ATOM 1232 N N . SER A 1 172 ? -5.380 -14.184 -3.476 1.00 92.94 172 SER A N 1
ATOM 1233 C CA . SER A 1 172 ? -6.319 -15.277 -3.217 1.00 92.94 172 SER A CA 1
ATOM 1234 C C . SER A 1 172 ? -6.684 -15.282 -1.736 1.00 92.94 172 SER A C 1
ATOM 1236 O O . SER A 1 172 ? -6.056 -14.558 -0.959 1.00 92.94 172 SER A O 1
ATOM 1238 N N . ASP A 1 173 ? -7.702 -16.063 -1.360 1.00 91.25 173 ASP A N 1
ATOM 1239 C CA . ASP A 1 173 ? -8.246 -16.068 0.007 1.00 91.25 173 ASP A CA 1
ATOM 1240 C C . ASP A 1 173 ? -8.552 -14.637 0.479 1.00 91.25 173 ASP A C 1
ATOM 1242 O O . ASP A 1 173 ? -7.976 -14.133 1.438 1.00 91.25 173 ASP A O 1
ATOM 1246 N N . PHE A 1 174 ? -9.366 -13.939 -0.319 1.00 84.88 174 PHE A N 1
ATOM 1247 C CA . PHE A 1 174 ? -9.752 -12.540 -0.111 1.00 84.88 174 PHE A CA 1
ATOM 1248 C C . PHE A 1 174 ? -8.608 -11.528 0.006 1.00 84.88 174 PHE A C 1
ATOM 1250 O O . PHE A 1 174 ? -8.892 -10.389 0.307 1.00 84.88 174 PHE A O 1
ATOM 1257 N N . GLY A 1 175 ? -7.364 -11.888 -0.335 1.00 89.00 175 GLY A N 1
ATOM 1258 C CA . GLY A 1 175 ? -6.200 -11.003 -0.207 1.00 89.00 175 GLY A CA 1
ATOM 1259 C C . GLY A 1 175 ? -5.190 -11.474 0.837 1.00 89.00 175 GLY A C 1
ATOM 1260 O O . GLY A 1 175 ? -4.025 -11.069 0.786 1.00 89.00 175 GLY A O 1
ATOM 1261 N N . ARG A 1 176 ? -5.565 -12.426 1.700 1.00 94.00 176 ARG A N 1
ATOM 1262 C CA . ARG A 1 176 ? -4.676 -13.017 2.715 1.00 94.00 176 ARG A CA 1
ATOM 1263 C C . ARG A 1 176 ? -3.495 -13.779 2.120 1.00 94.00 176 ARG A C 1
ATOM 1265 O O . ARG A 1 176 ? -2.495 -13.987 2.808 1.00 94.00 176 ARG A O 1
ATOM 1272 N N . GLN A 1 177 ? -3.573 -14.199 0.859 1.00 96.19 177 GLN A N 1
ATOM 1273 C CA . GLN A 1 177 ? -2.498 -14.897 0.155 1.00 96.19 177 GLN A CA 1
ATOM 1274 C C . GLN A 1 177 ? -2.104 -14.147 -1.117 1.00 96.19 177 GLN A C 1
ATOM 1276 O O . GLN A 1 177 ? -2.941 -13.901 -1.982 1.00 96.19 177 GLN A O 1
ATOM 1281 N N . ALA A 1 178 ? -0.811 -13.865 -1.270 1.00 95.31 178 ALA A N 1
ATOM 1282 C CA . ALA A 1 178 ? -0.242 -13.182 -2.427 1.00 95.31 178 ALA A CA 1
ATOM 1283 C C . ALA A 1 178 ? 0.818 -14.047 -3.123 1.00 95.31 178 ALA A C 1
ATOM 1285 O O . ALA A 1 178 ? 1.667 -14.674 -2.477 1.00 95.31 178 ALA A O 1
ATOM 1286 N N . ARG A 1 179 ? 0.780 -14.105 -4.457 1.00 94.19 179 ARG A N 1
ATOM 1287 C CA . ARG A 1 179 ? 1.738 -14.850 -5.288 1.00 94.19 179 ARG A CA 1
ATOM 1288 C C . ARG A 1 179 ? 2.162 -14.027 -6.493 1.00 94.19 179 ARG A C 1
ATOM 1290 O O . ARG A 1 179 ? 1.338 -13.360 -7.115 1.00 94.19 179 ARG A O 1
ATOM 1297 N N . ASN A 1 180 ? 3.422 -14.169 -6.886 1.00 92.94 180 ASN A N 1
ATOM 1298 C CA . ASN A 1 180 ? 3.893 -13.609 -8.145 1.00 92.94 180 ASN A CA 1
ATOM 1299 C C . ASN A 1 180 ? 3.222 -14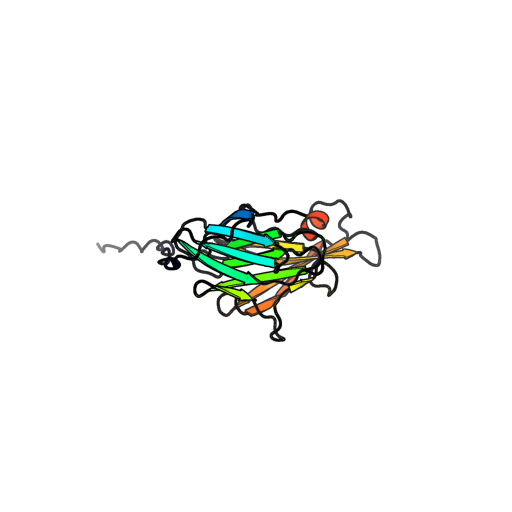.349 -9.311 1.00 92.94 180 ASN A C 1
ATOM 1301 O O . ASN A 1 180 ? 3.075 -15.578 -9.313 1.00 92.94 180 ASN A O 1
ATOM 1305 N N . GLY A 1 181 ? 2.727 -13.567 -10.256 1.00 93.00 181 GLY A N 1
ATOM 1306 C CA . GLY A 1 181 ? 2.072 -14.001 -11.474 1.00 93.00 181 GLY A CA 1
ATOM 1307 C C . GLY A 1 181 ? 2.981 -13.850 -12.682 1.00 93.00 181 GLY A C 1
ATOM 1308 O O . GLY A 1 181 ? 4.191 -14.037 -12.598 1.00 93.00 181 GLY A O 1
ATOM 1309 N N . VAL A 1 182 ? 2.365 -13.532 -13.818 1.00 93.31 182 VAL A N 1
ATOM 1310 C CA . VAL A 1 182 ? 3.077 -13.308 -15.077 1.00 93.31 182 VAL A CA 1
ATOM 1311 C C . VAL A 1 182 ? 3.937 -12.052 -14.964 1.00 93.31 182 VAL A C 1
ATOM 1313 O O . VAL A 1 182 ? 3.478 -11.022 -14.466 1.00 93.31 182 VAL A O 1
ATOM 1316 N N . THR A 1 183 ? 5.165 -12.143 -15.470 1.00 93.62 183 THR A N 1
ATOM 1317 C CA . THR A 1 183 ? 6.057 -10.999 -15.655 1.00 93.62 183 THR A CA 1
ATOM 1318 C C . THR A 1 183 ? 6.097 -10.613 -17.128 1.00 93.62 183 THR A C 1
ATOM 1320 O O . THR A 1 183 ? 6.432 -11.431 -17.982 1.00 93.62 183 THR A O 1
ATOM 1323 N N . THR A 1 184 ? 5.800 -9.354 -17.433 1.00 94.12 184 THR A N 1
ATOM 1324 C CA . THR A 1 184 ? 5.918 -8.777 -18.774 1.00 94.12 184 THR A CA 1
ATOM 1325 C C . THR A 1 184 ? 7.073 -7.783 -18.822 1.00 94.12 184 THR A C 1
ATOM 1327 O O . THR A 1 184 ? 7.398 -7.131 -17.832 1.00 94.12 184 THR A O 1
ATOM 1330 N N . THR A 1 185 ? 7.746 -7.683 -19.969 1.00 95.00 185 THR A N 1
ATOM 1331 C CA . THR A 1 185 ? 8.772 -6.653 -20.194 1.00 95.00 185 THR A CA 1
ATOM 1332 C C . THR A 1 185 ? 8.107 -5.453 -20.858 1.00 95.00 185 THR A C 1
ATOM 1334 O O . THR A 1 185 ? 7.557 -5.598 -21.944 1.00 95.00 185 THR A O 1
ATOM 1337 N N . LEU A 1 186 ? 8.150 -4.296 -20.198 1.00 94.50 186 LEU A N 1
ATOM 1338 C CA . LEU A 1 186 ? 7.603 -3.034 -20.701 1.00 94.50 186 LEU A CA 1
ATOM 1339 C C . LEU A 1 186 ? 8.618 -2.297 -21.585 1.00 94.50 186 LEU A C 1
ATOM 1341 O O . LEU A 1 186 ? 8.244 -1.694 -22.582 1.00 94.50 186 LEU A O 1
ATOM 1345 N N . ALA A 1 187 ? 9.905 -2.377 -21.235 1.00 94.50 187 ALA A N 1
ATOM 1346 C CA . ALA A 1 187 ? 11.007 -1.822 -22.019 1.00 94.50 187 ALA A CA 1
ATOM 1347 C C . ALA A 1 187 ? 12.308 -2.589 -21.753 1.00 94.50 187 ALA A C 1
ATOM 1349 O O . ALA A 1 187 ? 12.471 -3.179 -20.685 1.00 94.50 187 ALA A O 1
ATOM 1350 N N . ARG A 1 188 ? 13.240 -2.570 -22.715 1.00 91.81 188 ARG A N 1
ATOM 1351 C CA . ARG A 1 188 ? 14.580 -3.176 -22.576 1.00 91.81 188 ARG A CA 1
ATOM 1352 C C . ARG A 1 188 ? 15.702 -2.152 -22.409 1.00 91.81 188 ARG A C 1
ATOM 1354 O O . ARG A 1 188 ? 16.659 -2.447 -21.720 1.00 91.81 188 ARG A O 1
ATOM 1361 N N . HIS A 1 189 ? 15.561 -0.958 -22.981 1.00 91.62 189 HIS A N 1
ATOM 1362 C CA . HIS A 1 189 ? 16.598 0.082 -22.969 1.00 91.62 189 HIS A CA 1
ATOM 1363 C C . HIS A 1 189 ? 16.001 1.452 -22.631 1.00 91.62 189 HIS A C 1
ATOM 1365 O O . HIS A 1 189 ? 16.241 2.439 -23.318 1.00 91.62 189 HIS A O 1
ATOM 1371 N N . ALA A 1 190 ? 15.153 1.509 -21.603 1.00 92.56 190 ALA A N 1
ATOM 1372 C CA . ALA A 1 190 ? 14.561 2.768 -21.171 1.00 92.56 190 ALA A CA 1
ATOM 1373 C C . ALA A 1 190 ? 15.641 3.694 -20.590 1.00 92.56 190 ALA A C 1
ATOM 1375 O O . ALA A 1 190 ? 16.495 3.255 -19.813 1.00 92.56 190 ALA A O 1
ATOM 1376 N N . ALA A 1 191 ? 15.597 4.975 -20.954 1.00 93.06 191 ALA A N 1
ATOM 1377 C CA . ALA A 1 191 ? 16.495 5.978 -20.395 1.00 93.06 191 ALA A CA 1
ATOM 1378 C C . ALA A 1 191 ? 16.239 6.164 -18.888 1.00 93.06 191 ALA A C 1
ATOM 1380 O O . ALA A 1 191 ? 15.111 6.008 -18.414 1.00 93.06 191 ALA A O 1
ATOM 1381 N N . THR A 1 192 ? 17.284 6.494 -18.127 1.00 89.62 192 THR A N 1
ATOM 1382 C CA . THR A 1 192 ? 17.233 6.653 -16.659 1.00 89.62 192 THR A CA 1
ATOM 1383 C C . THR A 1 192 ? 16.187 7.667 -16.194 1.00 89.62 192 THR A C 1
ATOM 1385 O O . THR A 1 192 ? 15.576 7.497 -15.139 1.00 89.62 192 THR A O 1
ATOM 1388 N N . ASP A 1 193 ? 16.014 8.733 -16.962 1.00 89.56 193 ASP A N 1
ATOM 1389 C CA . ASP A 1 193 ? 15.112 9.858 -16.731 1.00 89.56 193 ASP A CA 1
ATOM 1390 C C . ASP A 1 193 ? 13.732 9.669 -17.374 1.00 89.56 193 ASP A C 1
ATOM 1392 O O . ASP A 1 193 ? 12.855 10.501 -17.170 1.00 89.56 193 ASP A O 1
ATOM 1396 N N . SER A 1 194 ? 13.503 8.565 -18.091 1.00 93.25 194 SER A N 1
ATOM 1397 C CA . SER A 1 194 ? 12.197 8.290 -18.693 1.00 93.25 194 SER A CA 1
ATOM 1398 C C . SER A 1 194 ? 11.101 8.120 -17.640 1.00 93.25 194 SER A C 1
ATOM 1400 O O . SER A 1 194 ? 11.309 7.480 -16.602 1.00 93.25 194 SER A O 1
ATOM 1402 N N . ASP A 1 195 ? 9.895 8.593 -17.963 1.00 92.69 195 ASP A N 1
ATOM 1403 C CA . ASP A 1 195 ? 8.705 8.450 -17.113 1.00 92.69 195 ASP A CA 1
ATOM 1404 C C . ASP A 1 195 ? 8.462 6.999 -16.691 1.00 92.69 195 ASP A C 1
ATOM 1406 O O . ASP A 1 195 ? 8.070 6.732 -15.559 1.00 92.69 195 ASP A O 1
ATOM 1410 N N . LEU A 1 196 ? 8.750 6.037 -17.573 1.00 92.12 196 LEU A N 1
ATOM 1411 C CA . LEU A 1 196 ? 8.603 4.615 -17.280 1.00 92.12 196 LEU A CA 1
ATOM 1412 C C . LEU A 1 196 ? 9.546 4.152 -16.158 1.00 92.12 196 LEU A C 1
ATOM 1414 O O . LEU A 1 196 ? 9.124 3.414 -15.268 1.00 92.12 196 LEU A O 1
ATOM 1418 N N . VAL A 1 197 ? 10.814 4.572 -16.190 1.00 92.00 197 VAL A N 1
ATOM 1419 C CA . VAL A 1 197 ? 11.797 4.230 -15.150 1.00 92.00 197 VAL A CA 1
ATOM 1420 C C . VAL A 1 197 ? 11.477 4.954 -13.847 1.00 92.00 197 VAL A C 1
ATOM 1422 O O . VAL A 1 197 ? 11.579 4.346 -12.781 1.00 92.00 197 VAL A O 1
ATOM 1425 N N . GLN A 1 198 ? 11.055 6.219 -13.917 1.00 90.88 198 GLN A N 1
ATOM 1426 C CA . GLN A 1 198 ? 10.640 6.976 -12.735 1.00 90.88 198 GLN A CA 1
ATOM 1427 C C . GLN A 1 198 ? 9.398 6.353 -12.089 1.00 90.88 198 GLN A C 1
ATOM 1429 O O . GLN A 1 198 ? 9.419 6.052 -10.898 1.00 90.88 198 GLN A O 1
ATOM 1434 N N . HIS A 1 199 ? 8.361 6.038 -12.869 1.00 89.44 199 HIS A N 1
ATOM 1435 C CA . HIS A 1 199 ? 7.157 5.346 -12.397 1.00 89.44 199 HIS A CA 1
ATOM 1436 C C . HIS A 1 199 ? 7.485 3.994 -11.759 1.00 89.44 199 HIS A C 1
ATOM 1438 O O . HIS A 1 199 ? 7.058 3.723 -10.635 1.00 89.44 199 HIS A O 1
ATOM 1444 N N . ALA A 1 200 ? 8.342 3.193 -12.405 1.00 91.00 200 ALA A N 1
ATOM 1445 C CA . ALA A 1 200 ? 8.818 1.905 -11.895 1.00 91.00 200 ALA A CA 1
ATOM 1446 C C . ALA A 1 200 ? 9.644 1.992 -10.603 1.00 91.00 200 ALA A C 1
ATOM 1448 O O . ALA A 1 200 ? 10.018 0.956 -10.050 1.00 91.00 200 ALA A O 1
ATOM 1449 N N . ARG A 1 201 ? 9.928 3.201 -10.109 1.00 89.56 201 ARG A N 1
ATOM 1450 C CA . ARG A 1 201 ? 10.581 3.470 -8.824 1.00 89.56 201 ARG A CA 1
ATOM 1451 C C . ARG A 1 201 ? 9.638 4.028 -7.764 1.00 89.56 201 ARG A C 1
ATOM 1453 O O . ARG A 1 201 ? 10.095 4.339 -6.665 1.00 89.56 201 ARG A O 1
ATOM 1460 N N . THR A 1 202 ? 8.349 4.168 -8.057 1.00 89.06 202 THR A N 1
ATOM 1461 C CA . THR A 1 202 ? 7.354 4.737 -7.139 1.00 89.06 202 THR A CA 1
ATOM 1462 C C . THR A 1 202 ? 6.346 3.701 -6.660 1.00 89.06 202 THR A C 1
ATOM 1464 O O . THR A 1 202 ? 6.229 2.612 -7.214 1.00 89.06 202 THR A O 1
ATOM 1467 N N . VAL A 1 203 ? 5.616 4.049 -5.601 1.00 90.88 203 VAL A N 1
ATOM 1468 C CA . VAL A 1 203 ? 4.449 3.303 -5.128 1.00 90.88 203 VAL A CA 1
ATOM 1469 C C . VAL A 1 203 ? 3.215 4.136 -5.443 1.00 90.88 203 VAL A C 1
ATOM 1471 O O . VAL A 1 203 ? 3.037 5.239 -4.919 1.00 90.88 203 VAL A O 1
ATOM 1474 N N . SER A 1 204 ? 2.366 3.617 -6.319 1.00 87.31 204 SER A N 1
ATOM 1475 C CA . SER A 1 204 ? 1.119 4.252 -6.736 1.00 87.31 204 SER A CA 1
ATOM 1476 C C . SER A 1 204 ? 0.007 3.211 -6.807 1.00 87.31 204 SER A C 1
ATOM 1478 O O . SER A 1 204 ? 0.269 2.028 -6.962 1.00 87.31 204 SER A O 1
ATOM 1480 N N . CYS A 1 205 ? -1.254 3.606 -6.660 1.00 84.56 205 CYS A N 1
ATOM 1481 C CA . CYS A 1 205 ? -2.366 2.674 -6.848 1.00 84.56 205 CYS A CA 1
ATOM 1482 C C . CYS A 1 205 ? -3.612 3.430 -7.317 1.00 84.56 205 CYS A C 1
ATOM 1484 O O . CYS A 1 205 ? -4.558 3.634 -6.562 1.00 84.56 205 CYS A O 1
ATOM 1486 N N . GLY A 1 206 ? -3.594 3.862 -8.582 1.00 67.00 206 GLY A N 1
ATOM 1487 C CA . GLY A 1 206 ? -4.633 4.709 -9.178 1.00 67.00 206 GLY A CA 1
ATOM 1488 C C . GLY A 1 206 ? -4.561 6.175 -8.730 1.00 67.00 206 GLY A C 1
ATOM 1489 O O . GLY A 1 206 ? -3.632 6.579 -8.034 1.00 67.00 206 GLY A O 1
ATOM 1490 N N . SER A 1 207 ? -5.562 6.968 -9.125 1.00 54.19 207 SER A N 1
ATOM 1491 C CA . SER A 1 207 ? -5.740 8.378 -8.732 1.00 54.19 207 SER A CA 1
ATOM 1492 C C . SER A 1 207 ? -6.379 8.551 -7.346 1.00 54.19 207 SER A C 1
ATOM 1494 O O . SER A 1 207 ? -6.826 9.645 -7.005 1.00 54.19 207 SER A O 1
ATOM 1496 N N . GLY A 1 208 ? -6.487 7.470 -6.566 1.00 48.25 208 GLY A N 1
ATOM 1497 C CA . GLY A 1 208 ? -7.029 7.524 -5.212 1.00 48.25 208 GLY A CA 1
ATOM 1498 C C . GLY A 1 208 ? -6.141 8.385 -4.302 1.00 48.25 208 GLY A C 1
ATOM 1499 O O . GLY A 1 208 ? -4.917 8.372 -4.467 1.00 48.25 208 GLY A O 1
ATOM 1500 N N . PRO A 1 209 ? -6.723 9.150 -3.361 1.00 48.31 209 PRO A N 1
ATOM 1501 C CA . PRO A 1 209 ? -5.952 9.981 -2.443 1.00 48.31 209 PRO A CA 1
ATOM 1502 C C . PRO A 1 209 ? -4.924 9.134 -1.676 1.00 48.31 209 PRO A C 1
ATOM 1504 O O . PRO A 1 209 ? -5.250 8.092 -1.112 1.00 48.31 209 PRO A O 1
ATOM 1507 N N . GLN A 1 210 ? -3.663 9.569 -1.691 1.00 53.38 210 GLN A N 1
ATOM 1508 C CA . GLN A 1 210 ? -2.584 8.952 -0.918 1.00 53.38 210 GLN A CA 1
ATOM 1509 C C . GLN A 1 210 ? -2.446 9.648 0.433 1.00 53.38 210 GLN A C 1
ATOM 1511 O O . GLN A 1 210 ? -2.584 10.870 0.514 1.00 53.38 210 GLN A O 1
ATOM 1516 N N . VAL A 1 211 ? -2.072 8.898 1.472 1.00 57.09 211 VAL A N 1
ATOM 1517 C CA . VAL A 1 211 ? -1.711 9.479 2.770 1.00 57.09 211 VAL A CA 1
ATOM 1518 C C . VAL A 1 211 ? -0.220 9.308 2.995 1.00 57.09 211 VAL A C 1
ATOM 1520 O O . VAL A 1 211 ? 0.329 8.205 2.968 1.00 57.09 211 VAL A O 1
ATOM 1523 N N . GLN A 1 212 ? 0.465 10.426 3.202 1.00 55.97 212 GLN A N 1
ATOM 1524 C CA . GLN A 1 212 ? 1.883 10.431 3.538 1.00 55.97 212 GLN A CA 1
ATOM 1525 C C . GLN A 1 212 ? 2.040 10.481 5.064 1.00 55.97 212 GLN A C 1
ATOM 1527 O O . GLN A 1 212 ? 1.431 11.323 5.723 1.00 55.97 212 GLN A O 1
ATOM 1532 N N . GLY A 1 213 ? 2.853 9.589 5.638 1.00 45.25 213 GLY A N 1
ATOM 1533 C CA . GLY A 1 213 ? 3.419 9.811 6.971 1.00 45.25 213 GLY A CA 1
ATOM 1534 C C . GLY A 1 213 ? 4.571 10.819 6.873 1.00 45.25 213 GLY A C 1
ATOM 1535 O O . GLY A 1 213 ? 5.203 10.916 5.823 1.00 45.25 213 GLY A O 1
ATOM 1536 N N . LEU A 1 214 ? 4.829 11.602 7.930 1.00 39.09 214 LEU A N 1
ATOM 1537 C CA . LEU A 1 214 ? 5.938 12.577 7.921 1.00 39.09 214 LEU A CA 1
ATOM 1538 C C . LEU A 1 214 ? 7.263 11.937 8.299 1.00 39.09 214 LEU A C 1
ATOM 1540 O O . LEU A 1 214 ? 7.282 11.206 9.294 1.00 39.09 214 LEU A O 1
ATOM 1544 N N . GLY A 1 215 ? 8.292 12.287 7.507 1.00 36.56 215 GLY A N 1
ATOM 1545 C CA . GLY A 1 215 ? 9.735 12.082 7.722 1.00 36.56 215 GLY A CA 1
ATOM 1546 C C . GLY A 1 215 ? 10.299 12.846 8.901 1.00 36.56 215 GLY A C 1
ATOM 1547 O O . GLY A 1 215 ? 9.607 13.765 9.393 1.00 36.56 215 GLY A O 1
#

pLDDT: mean 84.77, std 16.58, range [30.84, 98.25]

Radius of gyration: 19.24 Å; chains: 1; bounding box: 73×32×53 Å

Secondary structure (DSSP, 8-state):
-PPPPPPPP-PPPPPP--PPP-SPPPPTT-EEEE---SSSSSS--EEEEEE-SS-EEEEEE-TTS-EEEEEE---SSSPPEEEEEESSTTS-EEEEEE-SSEEEEEEEETTEEEE-B-TTSSBPEEESSSSSS-SEEEEEEETTEEEEEEEEEEEPSSSSSEEEEEEEEEEEGGGTEEEEEEEEEEEEEE-TTSHHHHHTTSB-BTBSPPEEPP-

Sequence (215 aa):
MASTPTGGEGGQPQAGNGCPANGVKIPAGARTGKTADLDLDGRPDTIWLLDNGSGRRVGVTTATGATFSRIYRNPSPVAARAIGQKLAPAGPAIVLVDLSRAVLLYDVVDCALVPARNAQGNQYTFDRGFTGYGTGVECVRTGSGYTLAGLLAAQEKTGGGFRVTRTTIRLSDFGRQARNGVTTTLARHAATDSDLVQHARTVSCGSGPQVQGLG

Foldseek 3Di:
DDDDDDDDDDDDPDQDPFDAADPDDDDPQKFKDWAPQQRRNRDIWIWTWDDDPVFIKIWIQHPNHHIEIDTDDQPDPAFKWKHWFDFASPAWIWIWICSVQKIFIWTCPPNYTAQAAEPVRDRDIQGCPDPQQALEWEFPDDDRGTWIWAWHFDFDPPDTATWIKIWTWDADPRRNYTYTHDIDTPDDHHHCPDPRNVNRNYYYYPPTDITTDHD

Organism: NCBI:txid134849